Protein AF-U6MUD4-F1 (afdb_monomer)

Radius of gyration: 38.87 Å; Cα contacts (8 Å, |Δi|>4): 516; chains: 1; bounding box: 61×77×152 Å

Nearest PDB structures (foldseek):
  1cyn-assembly1_A  TM=9.294E-01  e=6.695E-20  Homo sapiens
  8r7t-assembly2_A  TM=9.373E-01  e=4.826E-19  Toxoplasma gondii
  4frv-assembly1_A  TM=8.490E-01  e=1.591E-20  Equus caballus
  4dgc-assembly3_C  TM=9.243E-01  e=9.324E-19  Macaca mulatta
  1w74-assembly2_B  TM=8.462E-01  e=1.228E-15  Mycobacterium tuberculosis H37Rv

pLDDT: mean 83.15, std 16.26, range [32.97, 98.56]

InterPro domains:
  IPR002130 Cyclophilin-type peptidyl-prolyl cis-trans isomerase domain [PF00160] (111-263)
  IPR002130 Cyclophilin-type peptidyl-prolyl cis-trans isomerase domain [PR00153] (127-142)
  IPR002130 Cyclophilin-type peptidyl-prolyl cis-trans isomerase domain [PR00153] (162-174)
  IPR002130 Cyclophilin-type peptidyl-prolyl cis-trans isomerase domain [PR00153] (202-217)
  IPR002130 Cyclophilin-type peptidyl-prolyl cis-trans isomerase domain [PR00153] (217-229)
  IPR002130 Cyclophilin-type peptidyl-prolyl cis-trans isomerase domain [PR00153] (230-245)
  IPR002130 Cyclophilin-type peptidyl-prolyl cis-trans isomerase domain [PS50072] (110-262)
  IPR011990 Tetratricopeptide-like helical domain superfamily [G3DSA:1.25.40.10] (1-89)
  IPR011990 Tetratricopeptide-like helical domain superfamily [SSF48452] (1-89)
  IPR019734 Tetratricopeptide repeat [PS50005] (26-59)
  IPR020892 Cyclophilin-type peptidyl-prolyl cis-trans isomerase, conserved site [PS00170] (157-174)
  IPR029000 Cyclophilin-like domain superfamily [G3DSA:2.40.100.10] (97-277)
  IPR029000 Cyclophilin-like domain superfamily [SSF50891] (105-263)

Organism: NCBI:txid51315

Mean predicted aligned error: 18.05 Å

Foldseek 3Di:
DVLVVLVLVVQLVVLVVVCVVPVLPLVSLQSNLSSCVSVVVLVSSLVSLVSSCVSPVPDPVSVVVNVVSVVVVVVVVVCVCVVVVVVVVVVVVVVDDPDDDPLVPFDKFKWFKDFFPDGTDIWIKGWQCVQFVQVRVQQVLQLVQPAAAPVRDGRHLAFWFQFAAAAQFKTKTFCRPVPLAATSVYQFAAQRDLRDAQAFFFWKKFDAPWGGGGGRMIIGTRTRDRVCRPTIHTTIGTPPDSVVVVSVNPFDADPRRGGPGTITIHDDPPVVVVVVVVVVVVVVVVVVVVVVVVVVVVVVVVVVVVVVVVVVVCVVPVVPDDDDDDDDDDDDDD

Secondary structure (DSSP, 8-state):
-HHHHT-HHHHHHHHHHHHHH-TT-HHHHHHHHHHHHHHT-HHHHHHHHHHHHHH-TT-HHHHHHHHHHHHHHHHHHHHHHHHHHHHHHTTTSSS--TT---TTSS-EEEEEEEETTSPPEEEEEEE-TTT-HHHHHHHHHHHHT-EE-TTS-EE--TT-B--EEETTTEEEE--TTSSS--BTTBS-B------S---STTEEEE--SSTT-B-S-EEEESS--GGGTTTS-EEEEEEE-THHHHHHHTS-B-TTS-BSS-EEEE---HHHHHHHHHHHHHHHHHHHHHHHHHHHHHHHHHHHHHHHHHHHHHHHHGGG--PPPPP-------

Structure (mmCIF, N/CA/C/O backbone):
data_AF-U6MUD4-F1
#
_entry.id   AF-U6MUD4-F1
#
loop_
_atom_site.group_PDB
_atom_site.id
_atom_site.type_symbol
_atom_site.label_atom_id
_atom_site.label_alt_id
_atom_site.label_comp_id
_atom_site.label_asym_id
_atom_site.label_entity_id
_atom_site.label_seq_id
_atom_site.pdbx_PDB_ins_code
_atom_site.Cartn_x
_atom_site.Cartn_y
_atom_site.Cartn_z
_atom_site.occupancy
_atom_site.B_iso_or_equiv
_atom_site.auth_seq_id
_atom_site.auth_comp_id
_atom_site.auth_asym_id
_atom_site.auth_atom_id
_atom_site.pdbx_PDB_model_num
ATOM 1 N N . CYS A 1 1 ? 14.320 -16.423 -45.191 1.00 62.38 1 CYS A N 1
ATOM 2 C CA . CYS A 1 1 ? 14.486 -17.105 -43.886 1.00 62.38 1 CYS A CA 1
ATOM 3 C C . CYS A 1 1 ? 14.800 -16.028 -42.861 1.00 62.38 1 CYS A C 1
ATOM 5 O O . CYS A 1 1 ? 15.940 -15.575 -42.832 1.00 62.38 1 CYS A O 1
ATOM 7 N N . TYR A 1 2 ? 13.798 -15.611 -42.084 1.00 79.56 2 TYR A N 1
ATOM 8 C CA . TYR A 1 2 ? 13.870 -14.467 -41.163 1.00 79.56 2 TYR A CA 1
ATOM 9 C C . TYR A 1 2 ? 14.970 -14.576 -40.096 1.00 79.56 2 TYR A C 1
ATOM 11 O O . TYR A 1 2 ? 15.523 -13.577 -39.651 1.00 79.56 2 TYR A O 1
ATOM 19 N N . LEU A 1 3 ? 15.411 -15.800 -39.785 1.00 77.94 3 LEU A N 1
ATOM 20 C CA . LEU A 1 3 ? 16.595 -16.039 -38.953 1.00 77.94 3 LEU A CA 1
ATOM 21 C C . LEU A 1 3 ? 17.878 -15.395 -39.505 1.00 77.94 3 LEU A C 1
ATOM 23 O O . LEU A 1 3 ? 18.732 -14.991 -38.726 1.00 77.94 3 LEU A O 1
ATOM 27 N N . LYS A 1 4 ? 18.035 -15.313 -40.834 1.00 79.06 4 LYS A N 1
ATOM 28 C CA . LYS A 1 4 ? 19.224 -14.722 -41.473 1.00 79.06 4 LYS A CA 1
ATOM 29 C C . LYS A 1 4 ? 19.144 -13.200 -41.582 1.00 79.06 4 LYS A C 1
ATOM 31 O O . LYS A 1 4 ? 20.183 -12.567 -41.714 1.00 79.06 4 LYS A O 1
ATOM 36 N N . THR A 1 5 ? 17.936 -12.637 -41.556 1.00 84.25 5 THR A N 1
ATOM 37 C CA . THR A 1 5 ? 17.709 -11.186 -41.634 1.00 84.25 5 THR A CA 1
ATOM 38 C C . THR A 1 5 ? 17.635 -10.530 -40.255 1.00 84.25 5 THR A C 1
ATOM 40 O O . THR A 1 5 ? 17.620 -9.310 -40.169 1.00 84.25 5 THR A O 1
ATOM 43 N N . GLY A 1 6 ? 17.650 -11.319 -39.172 1.00 78.38 6 GLY A N 1
ATOM 44 C CA . GLY A 1 6 ? 17.584 -10.821 -37.793 1.00 78.38 6 GLY A CA 1
ATOM 45 C C . GLY A 1 6 ? 16.163 -10.521 -37.306 1.00 78.38 6 GLY A C 1
ATOM 46 O O . GLY A 1 6 ? 15.977 -10.043 -36.190 1.00 78.38 6 GLY A O 1
ATOM 47 N N . GLU A 1 7 ? 15.145 -10.837 -38.104 1.00 84.62 7 GLU A N 1
ATOM 48 C CA . GLU A 1 7 ? 13.733 -10.625 -37.776 1.00 84.62 7 GLU A CA 1
ATOM 49 C C . GLU A 1 7 ? 13.199 -11.790 -36.928 1.00 84.62 7 GLU A C 1
ATOM 51 O O . GLU A 1 7 ? 12.403 -12.625 -37.362 1.00 84.62 7 GLU A O 1
ATOM 56 N N . PHE A 1 8 ? 13.691 -11.887 -35.691 1.00 85.44 8 PHE A N 1
ATOM 57 C CA . PHE A 1 8 ? 13.448 -13.050 -34.833 1.00 85.44 8 PHE A CA 1
ATOM 58 C C . PHE A 1 8 ? 11.983 -13.213 -34.413 1.00 85.44 8 PHE A C 1
ATOM 60 O O . PHE A 1 8 ? 11.519 -14.345 -34.320 1.00 85.44 8 PHE A O 1
ATOM 67 N N . ALA A 1 9 ? 11.236 -12.123 -34.215 1.00 80.88 9 ALA A N 1
ATOM 68 C CA . ALA A 1 9 ? 9.812 -12.188 -33.867 1.00 80.88 9 ALA A CA 1
ATOM 69 C C . ALA A 1 9 ? 8.984 -12.852 -34.982 1.00 80.88 9 ALA A C 1
ATOM 71 O O . ALA A 1 9 ? 8.290 -13.837 -34.740 1.00 80.88 9 ALA A O 1
ATOM 72 N N . GLN A 1 10 ? 9.167 -12.410 -36.229 1.00 83.12 10 GLN A N 1
ATOM 73 C CA . GLN A 1 10 ? 8.494 -13.008 -37.385 1.00 83.12 10 GLN A CA 1
ATOM 74 C C . GLN A 1 10 ? 8.928 -14.465 -37.603 1.00 83.12 10 GLN A C 1
ATOM 76 O O . GLN A 1 10 ? 8.103 -15.330 -37.892 1.00 83.12 10 GLN A O 1
ATOM 81 N N . ALA A 1 11 ? 10.210 -14.778 -37.373 1.00 82.94 11 ALA A N 1
ATOM 82 C CA . ALA A 1 11 ? 10.698 -16.156 -37.412 1.00 82.94 11 ALA A CA 1
ATOM 83 C C . ALA A 1 11 ? 10.019 -17.064 -36.364 1.00 82.94 11 ALA A C 1
ATOM 85 O O . ALA A 1 11 ? 9.811 -18.251 -36.628 1.00 82.94 11 ALA A O 1
ATOM 86 N N . ILE A 1 12 ? 9.679 -16.530 -35.183 1.00 87.94 12 ILE A N 1
ATOM 87 C CA . ILE A 1 12 ? 8.959 -17.257 -34.126 1.00 87.94 12 ILE A CA 1
ATOM 88 C C . ILE A 1 12 ? 7.510 -17.512 -34.533 1.00 87.94 12 ILE A C 1
ATOM 90 O O . ILE A 1 12 ? 7.017 -18.626 -34.323 1.00 87.94 12 ILE A O 1
ATOM 94 N N . ASP A 1 13 ? 6.844 -16.519 -35.117 1.00 89.31 13 ASP A N 1
ATOM 95 C CA . ASP A 1 13 ? 5.437 -16.609 -35.509 1.00 89.31 13 ASP A CA 1
ATOM 96 C C . ASP A 1 13 ? 5.233 -17.620 -36.639 1.00 89.31 13 ASP A C 1
ATOM 98 O O . ASP A 1 13 ? 4.414 -18.535 -36.515 1.00 89.31 13 ASP A O 1
ATOM 102 N N . GLU A 1 14 ? 6.052 -17.548 -37.691 1.00 90.25 14 GLU A N 1
ATOM 103 C CA . GLU A 1 14 ? 5.997 -18.505 -38.799 1.00 90.25 14 GLU A CA 1
ATOM 104 C C . GLU A 1 14 ? 6.313 -19.930 -38.350 1.00 90.25 14 GLU A C 1
ATOM 106 O O . GLU A 1 14 ? 5.631 -20.885 -38.729 1.00 90.25 14 GLU A O 1
ATOM 111 N N . ALA A 1 15 ? 7.338 -20.095 -37.510 1.00 88.44 15 ALA A N 1
ATOM 112 C CA . ALA A 1 15 ? 7.688 -21.406 -36.988 1.00 88.44 15 ALA A CA 1
ATOM 113 C C . ALA A 1 15 ? 6.594 -21.951 -36.054 1.00 88.44 15 ALA A C 1
ATOM 115 O O . ALA A 1 15 ? 6.338 -23.153 -36.046 1.00 88.44 15 ALA A O 1
ATOM 116 N N . SER A 1 16 ? 5.900 -21.083 -35.312 1.00 92.12 16 SER A N 1
ATOM 117 C CA . SER A 1 16 ? 4.752 -21.473 -34.488 1.00 92.12 16 SER A CA 1
ATOM 118 C C . SER A 1 16 ? 3.556 -21.897 -35.330 1.00 92.12 16 SER A C 1
ATOM 120 O O . SER A 1 16 ? 2.918 -22.895 -35.001 1.00 92.12 16 SER A O 1
ATOM 122 N N . ALA A 1 17 ? 3.273 -21.192 -36.426 1.00 91.62 17 ALA A N 1
ATOM 123 C CA . ALA A 1 17 ? 2.252 -21.598 -37.386 1.00 91.62 17 ALA A CA 1
ATOM 124 C C . ALA A 1 17 ? 2.598 -22.955 -38.023 1.00 91.62 17 ALA A C 1
ATOM 126 O O . ALA A 1 17 ? 1.752 -23.843 -38.073 1.00 91.62 17 ALA A O 1
ATOM 127 N N . ALA A 1 18 ? 3.858 -23.163 -38.414 1.00 90.31 18 ALA A N 1
ATOM 128 C CA . ALA A 1 18 ? 4.318 -24.430 -38.981 1.00 90.31 18 ALA A CA 1
ATOM 129 C C . ALA A 1 18 ? 4.210 -25.609 -37.994 1.00 90.31 18 ALA A C 1
ATOM 131 O O . ALA A 1 18 ? 3.842 -26.704 -38.405 1.00 90.31 18 ALA A O 1
ATOM 132 N N . ILE A 1 19 ? 4.475 -25.389 -36.701 1.00 92.56 19 ILE A N 1
ATOM 133 C CA . ILE A 1 19 ? 4.304 -26.411 -35.652 1.00 92.56 19 ILE A CA 1
ATOM 134 C C . ILE A 1 19 ? 2.827 -26.746 -35.430 1.00 92.56 19 ILE A C 1
ATOM 136 O O . ILE A 1 19 ? 2.499 -27.908 -35.233 1.00 92.56 19 ILE A O 1
ATOM 140 N N . LYS A 1 20 ? 1.931 -25.750 -35.479 1.00 93.44 20 LYS A N 1
ATOM 141 C CA . LYS A 1 20 ? 0.481 -25.993 -35.374 1.00 93.44 20 LYS A CA 1
ATOM 142 C C . LYS A 1 20 ? -0.047 -26.851 -36.525 1.00 93.44 20 LYS A C 1
ATOM 144 O O . LYS A 1 20 ? -1.012 -27.580 -36.341 1.00 93.44 20 LYS A O 1
ATOM 149 N N . LEU A 1 21 ? 0.563 -26.732 -37.704 1.00 92.25 21 LEU A N 1
ATOM 150 C CA . LEU A 1 21 ? 0.208 -27.526 -38.881 1.00 92.25 21 LEU A CA 1
ATOM 151 C C . LEU A 1 21 ? 0.823 -28.930 -38.841 1.00 92.25 21 LEU A C 1
ATOM 153 O O . LEU A 1 21 ? 0.175 -29.889 -39.248 1.00 92.25 21 LEU A O 1
ATOM 157 N N . ASP A 1 22 ? 2.057 -29.054 -38.351 1.00 91.88 22 ASP A N 1
ATOM 158 C CA . ASP A 1 22 ? 2.738 -30.334 -38.165 1.00 91.88 22 ASP A CA 1
ATOM 159 C C . ASP A 1 22 ? 3.618 -30.311 -36.908 1.00 91.88 22 ASP A C 1
ATOM 161 O O . ASP A 1 22 ? 4.759 -29.835 -36.905 1.00 91.88 22 ASP A O 1
ATOM 165 N N . GLU A 1 23 ? 3.098 -30.896 -35.831 1.00 90.44 23 GLU A N 1
ATOM 166 C CA . GLU A 1 23 ? 3.797 -30.977 -34.549 1.00 90.44 23 GLU A CA 1
ATOM 167 C C . GLU A 1 23 ? 5.044 -31.870 -34.607 1.00 90.44 23 GLU A C 1
ATOM 169 O O . GLU A 1 23 ? 5.928 -31.748 -33.755 1.00 90.44 23 GLU A O 1
ATOM 174 N N . LYS A 1 24 ? 5.158 -32.741 -35.619 1.00 91.44 24 LYS A N 1
ATOM 175 C CA . LYS A 1 24 ? 6.316 -33.619 -35.838 1.00 91.44 24 LYS A CA 1
ATOM 176 C C . LYS A 1 24 ? 7.376 -32.977 -36.738 1.00 91.44 24 LYS A C 1
ATOM 178 O O . LYS A 1 24 ? 8.369 -33.622 -37.071 1.00 91.44 24 LYS A O 1
ATOM 183 N N . ASN A 1 25 ? 7.233 -31.700 -37.091 1.00 92.50 25 ASN A N 1
ATOM 184 C CA . ASN A 1 25 ? 8.213 -30.986 -37.899 1.00 92.50 25 ASN A CA 1
ATOM 185 C C . ASN A 1 25 ? 9.427 -30.532 -37.068 1.00 92.50 25 ASN A C 1
ATOM 187 O O . ASN A 1 25 ? 9.454 -29.426 -36.517 1.00 92.50 25 ASN A O 1
ATOM 191 N N . SER A 1 26 ? 10.482 -31.354 -37.024 1.00 91.62 26 SER A N 1
ATOM 192 C CA . SER A 1 26 ? 11.714 -31.050 -36.272 1.00 91.62 26 SER A CA 1
ATOM 193 C C . SER A 1 26 ? 12.362 -29.716 -36.667 1.00 91.62 26 SER A C 1
ATOM 195 O O . SER A 1 26 ? 12.900 -29.013 -35.809 1.00 91.62 26 SER A O 1
ATOM 197 N N . LYS A 1 27 ? 12.278 -29.319 -37.945 1.00 91.94 27 LYS A N 1
ATOM 198 C CA . LYS A 1 27 ? 12.862 -28.065 -38.449 1.00 91.94 27 LYS A CA 1
ATOM 199 C C . LYS A 1 27 ? 12.112 -26.837 -37.944 1.00 91.94 27 LYS A C 1
ATOM 201 O O . LYS A 1 27 ? 12.749 -25.815 -37.702 1.00 91.94 27 LYS A O 1
ATOM 206 N N . ALA A 1 28 ? 10.792 -26.915 -37.794 1.00 93.31 28 ALA A N 1
ATOM 207 C CA . ALA A 1 28 ? 9.995 -25.806 -37.278 1.00 93.31 28 ALA A CA 1
ATOM 208 C C . ALA A 1 28 ? 10.301 -25.557 -35.792 1.00 93.31 28 ALA A C 1
ATOM 210 O O . ALA A 1 28 ? 10.626 -24.431 -35.416 1.00 93.31 28 ALA A O 1
ATOM 211 N N . TRP A 1 29 ? 10.343 -26.622 -34.983 1.00 94.44 29 TRP A N 1
ATOM 212 C CA . TRP A 1 29 ? 10.790 -26.555 -33.586 1.00 94.44 29 TRP A CA 1
ATOM 213 C C . TRP A 1 29 ? 12.213 -26.004 -33.455 1.00 94.44 29 TRP A C 1
ATOM 215 O O . TRP A 1 29 ? 12.454 -25.099 -32.658 1.00 94.44 29 TRP A O 1
ATOM 225 N N . TYR A 1 30 ? 13.146 -26.482 -34.285 1.00 94.88 30 TYR A N 1
ATOM 226 C CA . TYR A 1 30 ? 14.524 -25.990 -34.293 1.00 94.88 30 TYR A CA 1
ATOM 227 C C . TYR A 1 30 ? 14.606 -24.492 -34.620 1.00 94.88 30 TYR A C 1
ATOM 229 O O . TYR A 1 30 ? 15.219 -23.731 -33.875 1.00 94.88 30 TYR A O 1
ATOM 237 N N . ARG A 1 31 ? 13.946 -24.042 -35.695 1.00 93.69 31 ARG A N 1
ATOM 238 C CA . ARG A 1 31 ? 13.959 -22.630 -36.117 1.00 93.69 31 ARG A CA 1
ATOM 239 C C . ARG A 1 31 ? 13.374 -21.705 -35.055 1.00 93.69 31 ARG A C 1
ATOM 241 O O . ARG A 1 31 ? 13.950 -20.648 -34.804 1.00 93.69 31 ARG A O 1
ATOM 248 N N . ARG A 1 32 ? 12.277 -22.114 -34.408 1.00 94.88 32 ARG A N 1
ATOM 249 C CA . ARG A 1 32 ? 11.676 -21.342 -33.316 1.00 94.88 32 ARG A CA 1
ATOM 250 C C . ARG A 1 32 ? 12.601 -21.262 -32.106 1.00 94.88 32 ARG A C 1
ATOM 252 O O . ARG A 1 32 ? 12.785 -20.179 -31.559 1.00 94.88 32 ARG A O 1
ATOM 259 N N . GLY A 1 33 ? 13.234 -22.378 -31.744 1.00 93.75 33 GLY A N 1
ATOM 260 C CA . GLY A 1 33 ? 14.205 -22.433 -30.656 1.00 93.75 33 GLY A CA 1
ATOM 261 C C . GLY A 1 33 ? 15.406 -21.513 -30.885 1.00 93.75 33 GLY A C 1
ATOM 262 O O . GLY A 1 33 ? 15.775 -20.756 -29.991 1.00 93.75 33 GLY A O 1
ATOM 263 N N . VAL A 1 34 ? 15.966 -21.501 -32.099 1.00 93.38 34 VAL A N 1
ATOM 264 C CA . VAL A 1 34 ? 17.065 -20.591 -32.477 1.00 93.38 34 VAL A CA 1
ATOM 265 C C . VAL A 1 34 ? 16.627 -19.127 -32.415 1.00 93.38 34 VAL A C 1
ATOM 267 O O . VAL A 1 34 ? 17.338 -18.300 -31.846 1.00 93.38 34 VAL A O 1
ATOM 270 N N . ALA A 1 35 ? 15.447 -18.799 -32.952 1.00 90.25 35 ALA A N 1
ATOM 271 C CA . ALA A 1 35 ? 14.922 -17.435 -32.915 1.00 90.25 35 ALA A CA 1
ATOM 272 C C . ALA A 1 35 ? 14.700 -16.947 -31.472 1.00 90.25 35 ALA A C 1
ATOM 274 O O . ALA A 1 35 ? 15.117 -15.847 -31.124 1.00 90.25 35 ALA A O 1
ATOM 275 N N . ARG A 1 36 ? 14.117 -17.788 -30.607 1.00 89.75 36 ARG A N 1
ATOM 276 C CA . ARG A 1 36 ? 13.913 -17.493 -29.177 1.00 89.75 36 ARG A CA 1
ATOM 277 C C . ARG A 1 36 ? 15.232 -17.312 -28.429 1.00 89.75 36 ARG A C 1
ATOM 279 O O . ARG A 1 36 ? 15.349 -16.385 -27.633 1.00 89.75 36 ARG A O 1
ATOM 286 N N . ALA A 1 37 ? 16.245 -18.128 -28.727 1.00 88.00 37 ALA A N 1
ATOM 287 C CA . ALA A 1 37 ? 17.572 -17.993 -28.125 1.00 88.00 37 ALA A CA 1
ATOM 288 C C . ALA A 1 37 ? 18.261 -16.676 -28.518 1.00 88.00 37 ALA A C 1
ATOM 290 O O . ALA A 1 37 ? 18.917 -16.052 -27.680 1.00 88.00 37 ALA A O 1
ATOM 291 N N . ALA A 1 38 ? 18.102 -16.248 -29.775 1.00 86.38 38 ALA A N 1
ATOM 292 C CA . ALA A 1 38 ? 18.598 -14.962 -30.261 1.00 86.38 38 ALA A CA 1
ATOM 293 C C . ALA A 1 38 ? 17.826 -13.776 -29.658 1.00 86.38 38 ALA A C 1
ATOM 295 O O . ALA A 1 38 ? 18.424 -12.744 -29.368 1.00 86.38 38 ALA A O 1
ATOM 296 N N . PHE A 1 39 ? 16.527 -13.952 -29.405 1.00 83.38 39 PHE A N 1
ATOM 297 C CA . PHE A 1 39 ? 15.661 -12.954 -28.773 1.00 83.38 39 PHE A CA 1
ATOM 298 C C . PHE A 1 39 ? 15.838 -12.850 -27.243 1.00 83.38 39 PHE A C 1
ATOM 300 O O . PHE A 1 39 ? 15.376 -11.892 -26.637 1.00 83.38 39 PHE A O 1
ATOM 307 N N . GLY A 1 40 ? 16.520 -13.811 -26.607 1.00 79.50 40 GLY A N 1
ATOM 308 C CA . GLY A 1 40 ? 16.794 -13.819 -25.160 1.00 79.50 40 GLY A CA 1
ATOM 309 C C . GLY A 1 40 ? 15.856 -14.692 -24.316 1.00 79.50 40 GLY A C 1
ATOM 310 O O . GLY A 1 40 ? 16.035 -14.783 -23.106 1.00 79.50 40 GLY A O 1
ATOM 311 N N . LEU A 1 41 ? 14.910 -15.395 -24.940 1.00 82.81 41 LEU A N 1
ATOM 312 C CA . LEU A 1 41 ? 13.958 -16.305 -24.289 1.00 82.81 41 LEU A CA 1
ATOM 313 C C . LEU A 1 41 ? 14.578 -17.704 -24.131 1.00 82.81 41 LEU A C 1
ATOM 315 O O . LEU A 1 41 ? 14.264 -18.639 -24.873 1.00 82.81 41 LEU A O 1
ATOM 319 N N . LEU A 1 42 ? 15.565 -17.821 -23.236 1.00 83.69 42 LEU A N 1
ATOM 320 C CA . LEU A 1 42 ? 16.448 -18.994 -23.150 1.00 83.69 42 LEU A CA 1
ATOM 321 C C . LEU A 1 42 ? 15.746 -20.269 -22.648 1.00 83.69 42 LEU A C 1
ATOM 323 O O . LEU A 1 42 ? 16.102 -21.367 -23.087 1.00 83.69 42 LEU A O 1
ATOM 327 N N . ASP A 1 43 ? 14.753 -20.160 -21.764 1.00 82.88 43 ASP A N 1
ATOM 328 C CA . ASP A 1 43 ? 14.026 -21.323 -21.239 1.00 82.88 43 ASP A CA 1
ATOM 329 C C . ASP A 1 43 ? 13.060 -21.909 -22.284 1.00 82.88 43 ASP A C 1
ATOM 331 O O . ASP A 1 43 ? 13.024 -23.130 -22.495 1.00 82.88 43 ASP A O 1
ATOM 335 N N . GLU A 1 44 ? 12.343 -21.052 -23.013 1.00 87.88 44 GLU A N 1
ATOM 336 C CA . GLU A 1 44 ? 11.471 -21.424 -24.127 1.00 87.88 44 GLU A CA 1
ATOM 337 C C . GLU A 1 44 ? 12.284 -21.966 -25.304 1.00 87.88 44 GLU A C 1
ATOM 339 O O . GLU A 1 44 ? 11.910 -22.977 -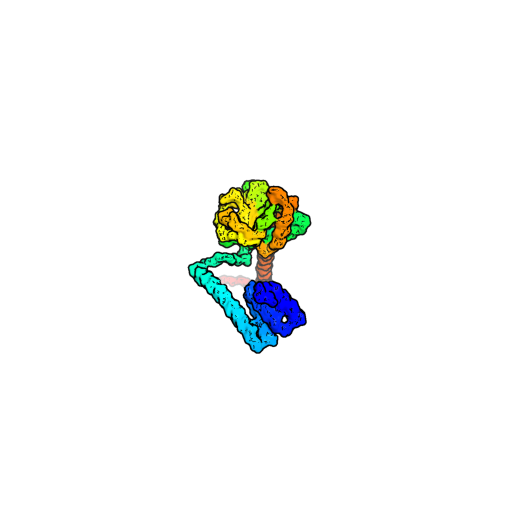25.905 1.00 87.88 44 GLU A O 1
ATOM 344 N N . ALA A 1 45 ? 13.435 -21.351 -25.595 1.00 89.81 45 ALA A N 1
ATOM 345 C CA . ALA A 1 45 ? 14.372 -21.839 -26.600 1.00 89.81 45 ALA A CA 1
ATOM 346 C C . ALA A 1 45 ? 14.879 -23.248 -26.273 1.00 89.81 45 ALA A C 1
ATOM 348 O O . ALA A 1 45 ? 14.871 -24.128 -27.137 1.00 89.81 45 ALA A O 1
ATOM 349 N N . ARG A 1 46 ? 15.265 -23.504 -25.014 1.00 92.69 46 ARG A N 1
ATOM 350 C CA . ARG A 1 46 ? 15.674 -24.841 -24.556 1.00 92.69 46 ARG A CA 1
ATOM 351 C C . ARG A 1 46 ? 14.553 -25.859 -24.750 1.00 92.69 46 ARG A C 1
ATOM 353 O O . ARG A 1 46 ? 14.828 -26.981 -25.177 1.00 92.69 46 ARG A O 1
ATOM 360 N N . SER A 1 47 ? 13.315 -25.490 -24.416 1.00 91.69 47 SER A N 1
ATOM 361 C CA . SER A 1 47 ? 12.146 -26.365 -24.566 1.00 91.69 47 SER A CA 1
ATOM 362 C C . SER A 1 47 ? 11.914 -26.752 -26.030 1.00 91.69 47 SER A C 1
ATOM 364 O O . SER A 1 47 ? 11.800 -27.939 -26.349 1.00 91.69 47 SER A O 1
ATOM 366 N N . ASP A 1 48 ? 11.955 -25.769 -26.931 1.00 91.38 48 ASP A N 1
ATOM 367 C CA . ASP A 1 48 ? 11.784 -25.977 -28.370 1.00 91.38 48 ASP A CA 1
ATOM 368 C C . ASP A 1 48 ? 12.909 -26.817 -28.983 1.00 91.38 48 ASP A C 1
ATOM 370 O O . ASP A 1 48 ? 12.648 -27.760 -29.732 1.00 91.38 48 ASP A O 1
ATOM 374 N N . LEU A 1 49 ? 14.166 -26.540 -28.628 1.00 93.62 49 LEU A N 1
ATOM 375 C CA . LEU A 1 49 ? 15.317 -27.318 -29.093 1.00 93.62 49 LEU A CA 1
ATOM 376 C C . LEU A 1 49 ? 15.291 -28.755 -28.544 1.00 93.62 49 LEU A C 1
ATOM 378 O O . LEU A 1 49 ? 15.696 -29.692 -29.232 1.00 93.62 49 LEU A O 1
ATOM 382 N N . ALA A 1 50 ? 14.770 -28.963 -27.330 1.00 93.19 50 ALA A N 1
ATOM 383 C CA . ALA A 1 50 ? 14.567 -30.295 -26.765 1.00 93.19 50 ALA A CA 1
ATOM 384 C C . ALA A 1 50 ? 13.408 -31.051 -27.435 1.00 93.19 50 ALA A C 1
ATOM 386 O O . ALA A 1 50 ? 13.461 -32.276 -27.537 1.00 93.19 50 ALA A O 1
ATOM 387 N N . ALA A 1 51 ? 12.357 -30.358 -27.880 1.00 92.62 51 ALA A N 1
ATOM 388 C CA . ALA A 1 51 ? 11.308 -30.951 -28.710 1.00 92.62 51 ALA A CA 1
ATOM 389 C C . ALA A 1 51 ? 11.863 -31.354 -30.085 1.00 92.62 51 ALA A C 1
ATOM 391 O O . ALA A 1 51 ? 11.692 -32.498 -30.501 1.00 92.62 51 ALA A O 1
ATOM 392 N N . ALA A 1 52 ? 12.638 -30.475 -30.725 1.00 93.50 52 ALA A N 1
ATOM 393 C CA . ALA A 1 52 ? 13.305 -30.760 -31.992 1.00 93.50 52 ALA A CA 1
ATOM 394 C C . ALA A 1 52 ? 14.247 -31.977 -31.895 1.00 93.50 52 ALA A C 1
ATOM 396 O O . ALA A 1 52 ? 14.217 -32.848 -32.761 1.00 93.50 52 ALA A O 1
ATOM 397 N N . ALA A 1 53 ? 15.025 -32.085 -30.810 1.00 92.75 53 ALA A N 1
ATOM 398 C CA . ALA A 1 53 ? 15.942 -33.204 -30.572 1.00 92.75 53 ALA A CA 1
ATOM 399 C C . ALA A 1 53 ? 15.228 -34.532 -30.264 1.00 92.75 53 ALA A C 1
ATOM 401 O O . ALA A 1 53 ? 15.782 -35.596 -30.520 1.00 92.75 53 ALA A O 1
ATOM 402 N N . ARG A 1 54 ? 14.010 -34.489 -29.705 1.00 93.00 54 ARG A N 1
ATOM 403 C CA . ARG A 1 54 ? 13.177 -35.688 -29.505 1.00 93.00 54 ARG A CA 1
ATOM 404 C C . ARG A 1 54 ? 12.643 -36.227 -30.828 1.00 93.00 54 ARG A C 1
ATOM 406 O O . ARG A 1 54 ? 12.558 -37.438 -30.993 1.00 93.00 54 ARG A O 1
ATOM 413 N N . ILE A 1 55 ? 12.298 -35.329 -31.746 1.00 92.69 55 ILE A N 1
ATOM 414 C CA . ILE A 1 55 ? 11.780 -35.678 -33.071 1.00 92.69 55 ILE A CA 1
ATOM 415 C C . ILE A 1 55 ? 12.915 -36.158 -33.989 1.00 92.69 55 ILE A C 1
ATOM 417 O O . ILE A 1 55 ? 12.761 -37.162 -34.677 1.00 92.69 55 ILE A O 1
ATOM 421 N N . ASP A 1 56 ? 14.061 -35.471 -33.985 1.00 92.06 56 ASP A N 1
ATOM 422 C CA . ASP A 1 56 ? 15.235 -35.824 -34.791 1.00 92.06 56 ASP A CA 1
ATOM 423 C C . ASP A 1 56 ? 16.507 -35.917 -33.920 1.00 92.06 56 ASP A C 1
ATOM 425 O O . ASP A 1 56 ? 17.304 -34.975 -33.843 1.00 92.06 56 ASP A O 1
ATOM 429 N N . PRO A 1 57 ? 16.722 -37.061 -33.243 1.00 89.62 57 PRO A N 1
ATOM 430 C CA . PRO A 1 57 ? 17.828 -37.232 -32.300 1.00 89.62 57 PRO A CA 1
ATOM 431 C C . PRO A 1 57 ? 19.198 -37.373 -32.974 1.00 89.62 57 PRO A C 1
ATOM 433 O O . PRO A 1 57 ? 20.231 -37.187 -32.324 1.00 89.62 57 PRO A O 1
ATOM 436 N N . LYS A 1 58 ? 19.241 -37.717 -34.270 1.00 90.56 58 LYS A N 1
ATOM 437 C CA . LYS A 1 58 ? 20.502 -37.908 -35.006 1.00 90.56 58 LYS A CA 1
ATOM 438 C C . LYS A 1 58 ? 21.088 -36.583 -35.485 1.00 90.56 58 LYS A C 1
ATOM 440 O O . LYS A 1 58 ? 22.307 -36.489 -35.659 1.00 90.56 58 LYS A O 1
ATOM 445 N N . ASN A 1 59 ? 20.257 -35.553 -35.622 1.00 90.81 59 ASN A N 1
ATOM 446 C CA . ASN A 1 59 ? 20.673 -34.239 -36.078 1.00 90.81 59 ASN A CA 1
ATOM 447 C C . ASN A 1 59 ? 21.750 -33.623 -35.172 1.00 90.81 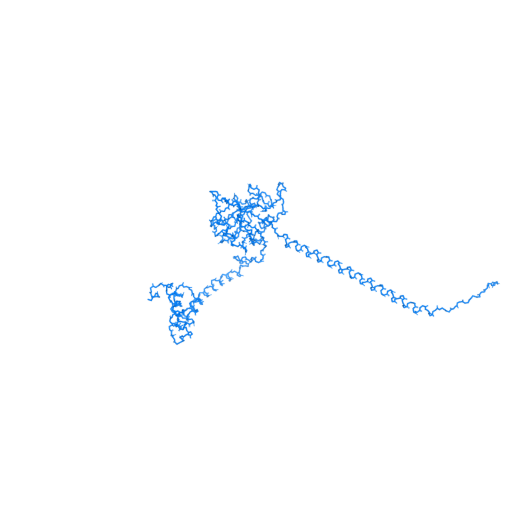59 ASN A C 1
ATOM 449 O O . ASN A 1 59 ? 21.565 -33.413 -33.971 1.00 90.81 59 ASN A O 1
ATOM 453 N N . VAL A 1 60 ? 22.917 -33.364 -35.758 1.00 91.19 60 VAL A N 1
ATOM 454 C CA . VAL A 1 60 ? 24.071 -32.801 -35.047 1.00 91.19 60 VAL A CA 1
ATOM 455 C C . VAL A 1 60 ? 23.851 -31.317 -34.743 1.00 91.19 60 VAL A C 1
ATOM 457 O O . VAL A 1 60 ? 24.236 -30.849 -33.675 1.00 91.19 60 VAL A O 1
ATOM 460 N N . GLU A 1 61 ? 23.184 -30.589 -35.636 1.00 90.06 61 GLU A N 1
ATOM 461 C CA . GLU A 1 61 ? 22.954 -29.149 -35.519 1.00 90.06 61 GLU A CA 1
ATOM 462 C C . GLU A 1 61 ? 22.013 -28.825 -34.350 1.00 90.06 61 GLU A C 1
ATOM 464 O O . GLU A 1 61 ? 22.342 -27.995 -33.503 1.00 90.06 61 GLU A O 1
ATOM 469 N N . ILE A 1 62 ? 20.907 -29.569 -34.223 1.00 90.69 62 ILE A N 1
ATOM 470 C CA . ILE A 1 62 ? 19.960 -29.431 -33.104 1.00 90.69 62 ILE A CA 1
ATOM 471 C C . ILE A 1 62 ? 20.653 -29.725 -31.768 1.00 90.69 62 ILE A C 1
ATOM 473 O O . ILE A 1 62 ? 20.474 -28.993 -30.793 1.00 90.69 62 ILE A O 1
ATOM 477 N N . ARG A 1 63 ? 21.469 -30.785 -31.711 1.00 89.81 63 ARG A N 1
ATOM 478 C CA . ARG A 1 63 ? 22.190 -31.167 -30.488 1.00 89.81 63 ARG A CA 1
ATOM 479 C C . ARG A 1 63 ? 23.226 -30.125 -30.083 1.00 89.81 63 ARG A C 1
ATOM 481 O O . ARG A 1 63 ? 23.304 -29.789 -28.902 1.00 89.81 63 ARG A O 1
ATOM 488 N N . ASN A 1 64 ? 23.986 -29.607 -31.044 1.00 91.94 64 ASN A N 1
ATOM 489 C CA . ASN A 1 64 ? 24.971 -28.559 -30.798 1.00 91.94 64 ASN A CA 1
ATOM 490 C C . ASN A 1 64 ? 24.300 -27.282 -30.287 1.00 91.94 64 ASN A C 1
ATOM 492 O O . ASN A 1 64 ? 24.767 -26.693 -29.316 1.00 91.94 64 ASN A O 1
ATOM 496 N N . GLU A 1 65 ? 23.179 -26.887 -30.884 1.00 90.81 65 GLU A N 1
ATOM 497 C CA . GLU A 1 65 ? 22.481 -25.666 -30.491 1.00 90.81 65 GLU A CA 1
ATOM 498 C C . GLU A 1 65 ? 21.765 -25.809 -29.143 1.00 90.81 65 GLU A C 1
ATOM 500 O O . GLU A 1 65 ? 21.827 -24.911 -28.306 1.00 90.81 65 GLU A O 1
ATOM 505 N N . LEU A 1 66 ? 21.183 -26.980 -28.853 1.00 90.19 66 LEU A N 1
ATOM 506 C CA . LEU A 1 66 ? 20.651 -27.291 -27.525 1.00 90.19 66 LEU A CA 1
ATOM 507 C C . LEU A 1 66 ? 21.754 -27.267 -26.459 1.00 90.19 66 LEU A C 1
ATOM 509 O O . LEU A 1 66 ? 21.521 -26.782 -25.351 1.00 90.19 66 LEU A O 1
ATOM 513 N N . LYS A 1 67 ? 22.948 -27.787 -26.775 1.00 92.94 67 LYS A N 1
ATOM 514 C CA . LYS A 1 67 ? 24.106 -27.749 -25.873 1.00 92.94 67 LYS A CA 1
ATOM 515 C C . LYS A 1 67 ? 24.521 -26.305 -25.586 1.00 92.94 67 LYS A C 1
ATOM 517 O O . LYS A 1 67 ? 24.576 -25.939 -24.416 1.00 92.94 67 LYS A O 1
ATOM 522 N N . LYS A 1 68 ? 24.698 -25.476 -26.619 1.00 92.06 68 LYS A N 1
ATOM 523 C CA . LYS A 1 68 ? 25.005 -24.044 -26.461 1.00 92.06 68 LYS A CA 1
ATOM 524 C C . LYS A 1 68 ? 23.936 -23.309 -25.655 1.00 92.06 68 LYS A C 1
ATOM 526 O O . LYS A 1 68 ? 24.265 -22.527 -24.773 1.00 92.06 68 LYS A O 1
ATOM 531 N N . CYS A 1 69 ? 22.656 -23.576 -25.919 1.00 87.31 69 CYS A N 1
ATOM 532 C CA . CYS A 1 69 ? 21.552 -22.958 -25.186 1.00 87.31 69 CYS A CA 1
ATOM 533 C C . CYS A 1 69 ? 21.576 -23.343 -23.699 1.00 87.31 69 CYS A C 1
ATOM 535 O O . CYS A 1 69 ? 21.363 -22.488 -22.844 1.00 87.31 69 CYS A O 1
ATOM 537 N N . LYS A 1 70 ? 21.875 -24.609 -23.374 1.00 88.25 70 LYS A N 1
ATOM 538 C CA . LYS A 1 70 ? 22.048 -25.068 -21.986 1.00 88.25 70 LYS A CA 1
ATOM 539 C C . LYS A 1 70 ? 23.266 -24.437 -21.321 1.00 88.25 70 LYS A C 1
ATOM 541 O O . LYS A 1 70 ? 23.160 -24.019 -20.179 1.00 88.25 70 LYS A O 1
ATOM 546 N N . GLU A 1 71 ? 24.395 -24.351 -22.018 1.00 91.56 71 GLU A N 1
ATOM 547 C CA . GLU A 1 71 ? 25.609 -23.706 -21.505 1.00 91.56 71 GLU A CA 1
ATOM 548 C C . GLU A 1 71 ? 25.376 -22.219 -21.240 1.00 91.56 71 GLU A C 1
ATOM 550 O O . GLU A 1 71 ? 25.714 -21.749 -20.162 1.00 91.56 71 GLU A O 1
ATOM 555 N N . LYS A 1 72 ? 24.714 -21.507 -22.158 1.00 85.81 72 LYS A N 1
ATOM 556 C CA . LYS A 1 72 ? 24.340 -20.097 -21.989 1.00 85.81 72 LYS A CA 1
ATOM 557 C C . LYS A 1 72 ? 23.342 -19.906 -20.848 1.00 85.81 72 LYS A C 1
ATOM 559 O O . LYS A 1 72 ? 23.479 -18.963 -20.082 1.00 85.81 72 LYS A O 1
ATOM 564 N N . LEU A 1 73 ? 22.376 -20.813 -20.691 1.00 80.19 73 LEU A N 1
ATOM 565 C CA . LEU A 1 73 ? 21.442 -20.806 -19.563 1.00 80.19 73 LEU A CA 1
ATOM 566 C C . LEU A 1 73 ? 22.161 -21.069 -18.234 1.00 80.19 73 LEU A C 1
ATOM 568 O O . LEU A 1 73 ? 21.889 -20.391 -17.255 1.00 80.19 73 LEU A O 1
ATOM 572 N N . GLU A 1 74 ? 23.101 -22.013 -18.188 1.00 82.88 74 GLU A N 1
ATOM 573 C CA . GLU A 1 74 ? 23.920 -22.277 -17.002 1.00 82.88 74 GLU A CA 1
ATOM 574 C C . GLU A 1 74 ? 24.921 -21.153 -16.727 1.00 82.88 74 GLU A C 1
ATOM 576 O O . GLU A 1 74 ? 25.205 -20.875 -15.572 1.00 82.88 74 GLU A O 1
ATOM 581 N N . GLU A 1 75 ? 25.444 -20.476 -17.746 1.00 85.31 75 GLU A N 1
ATOM 582 C CA . GLU A 1 75 ? 26.288 -19.292 -17.593 1.00 85.31 75 GLU A CA 1
ATOM 583 C C . GLU A 1 75 ? 25.476 -18.116 -17.054 1.00 85.31 75 GLU A C 1
ATOM 585 O O . GLU A 1 75 ? 25.919 -17.475 -16.108 1.00 85.31 75 GLU A O 1
ATOM 590 N N . VAL A 1 76 ? 24.276 -17.870 -17.589 1.00 72.00 76 VAL A N 1
ATOM 591 C CA . VAL A 1 76 ? 23.337 -16.877 -17.052 1.00 72.00 76 VAL A CA 1
ATOM 592 C C . VAL A 1 76 ? 22.968 -17.244 -15.621 1.00 72.00 76 VAL A C 1
ATOM 594 O O . VAL A 1 76 ? 23.130 -16.407 -14.751 1.00 72.00 76 VAL A O 1
ATOM 597 N N . ARG A 1 77 ? 22.642 -18.506 -15.322 1.00 74.31 77 ARG A N 1
ATOM 598 C CA . ARG A 1 77 ? 22.346 -18.973 -13.957 1.00 74.31 77 ARG A CA 1
ATOM 599 C C . ARG A 1 77 ? 23.545 -18.959 -13.024 1.00 74.31 77 ARG A C 1
ATOM 601 O O . ARG A 1 77 ? 23.362 -18.812 -11.825 1.00 74.31 77 ARG A O 1
ATOM 608 N N . LYS A 1 78 ? 24.771 -19.154 -13.512 1.00 75.69 78 LYS A N 1
ATOM 609 C CA . LYS A 1 78 ? 26.008 -19.045 -12.720 1.00 75.69 78 LYS A CA 1
ATOM 610 C C . LYS A 1 78 ? 26.384 -17.594 -12.501 1.00 75.69 78 LYS A C 1
ATOM 612 O O . LYS A 1 78 ? 26.842 -17.280 -11.416 1.00 75.69 78 LYS A O 1
ATOM 617 N N . LYS A 1 79 ? 26.177 -16.715 -13.481 1.00 68.56 79 LYS A N 1
ATOM 618 C CA . LYS A 1 79 ? 26.312 -15.265 -13.322 1.00 68.56 79 LYS A CA 1
ATOM 619 C C . LYS A 1 79 ? 25.240 -14.747 -12.382 1.00 68.56 79 LYS A C 1
ATOM 621 O O . LYS A 1 79 ? 25.588 -14.044 -11.460 1.00 68.56 79 LYS A O 1
ATOM 626 N N . GLU A 1 80 ? 23.996 -15.192 -12.495 1.00 59.00 80 GLU A N 1
ATOM 627 C CA . GLU A 1 80 ? 22.954 -14.967 -11.498 1.00 59.00 80 GLU A CA 1
ATOM 628 C C . GLU A 1 80 ? 23.414 -15.524 -10.151 1.00 59.00 80 GLU A C 1
ATOM 630 O O . GLU A 1 80 ? 23.612 -14.752 -9.238 1.00 59.00 80 GLU A O 1
ATOM 635 N N . LYS A 1 81 ? 23.734 -16.808 -9.995 1.00 61.53 81 LYS A N 1
ATOM 636 C CA . LYS A 1 81 ? 24.198 -17.371 -8.711 1.00 61.53 81 LYS A CA 1
ATOM 637 C C . LYS A 1 81 ? 25.496 -16.772 -8.177 1.00 61.53 81 LYS A C 1
ATOM 639 O O . LYS A 1 81 ? 25.694 -16.840 -6.978 1.00 61.53 81 LYS A O 1
ATOM 644 N N . SER A 1 82 ? 26.380 -16.217 -8.997 1.00 59.25 82 SER A N 1
ATOM 645 C CA . SER A 1 82 ? 27.629 -15.572 -8.570 1.00 59.25 82 SER A CA 1
ATOM 646 C C . SER A 1 82 ? 27.410 -14.098 -8.264 1.00 59.25 82 SER A C 1
ATOM 648 O O . SER A 1 82 ? 28.003 -13.593 -7.324 1.00 59.25 82 SER A O 1
ATOM 650 N N . THR A 1 83 ? 26.553 -13.408 -9.010 1.00 50.78 83 THR A N 1
ATOM 651 C CA . THR A 1 83 ? 26.129 -12.033 -8.742 1.00 50.78 83 THR A CA 1
ATOM 652 C C . THR A 1 83 ? 25.210 -12.029 -7.525 1.00 50.78 83 THR A C 1
ATOM 654 O O . THR A 1 83 ? 25.547 -11.406 -6.530 1.00 50.78 83 THR A O 1
ATOM 657 N N . PHE A 1 84 ? 24.142 -12.828 -7.507 1.00 48.66 84 PHE A N 1
ATOM 658 C CA . PHE A 1 84 ? 23.326 -13.116 -6.326 1.00 48.66 84 PHE A CA 1
ATOM 659 C C . PHE A 1 84 ? 24.158 -13.736 -5.199 1.00 48.66 84 PHE A C 1
ATOM 661 O O . PHE A 1 84 ? 24.010 -13.312 -4.068 1.00 48.66 84 PHE A O 1
ATOM 668 N N . GLY A 1 85 ? 25.057 -14.685 -5.456 1.00 46.19 85 GLY A N 1
ATOM 669 C CA . GLY A 1 85 ? 25.888 -15.338 -4.431 1.00 46.19 85 GLY A CA 1
ATOM 670 C C . GLY A 1 85 ? 26.926 -14.417 -3.803 1.00 46.19 85 GLY A C 1
ATOM 671 O O . GLY A 1 85 ? 27.104 -14.462 -2.593 1.00 46.19 85 GLY A O 1
ATOM 672 N N . ALA A 1 86 ? 27.548 -13.522 -4.571 1.00 47.34 86 ALA A N 1
ATOM 673 C CA . ALA A 1 86 ? 28.366 -12.439 -4.032 1.00 47.34 86 ALA A CA 1
ATOM 674 C C . ALA A 1 86 ? 27.499 -11.419 -3.280 1.00 47.34 86 ALA A C 1
ATOM 676 O O . ALA A 1 86 ? 27.910 -10.935 -2.231 1.00 47.34 86 ALA A O 1
ATOM 677 N N . ILE A 1 87 ? 26.269 -11.164 -3.738 1.00 44.34 87 ILE A N 1
ATOM 678 C CA . ILE A 1 87 ? 25.257 -10.398 -2.994 1.00 44.34 87 ILE A CA 1
ATOM 679 C C . ILE A 1 87 ? 24.819 -11.136 -1.704 1.00 44.34 87 ILE A C 1
ATOM 681 O O . ILE A 1 87 ? 24.506 -10.486 -0.716 1.00 44.34 87 ILE A O 1
ATOM 685 N N . PHE A 1 88 ? 24.809 -12.474 -1.652 1.00 40.88 88 PHE A N 1
ATOM 686 C CA . PHE A 1 88 ? 24.480 -13.285 -0.467 1.00 40.88 88 PHE A CA 1
ATOM 687 C C . PHE A 1 88 ? 25.660 -13.401 0.507 1.00 40.88 88 PHE A C 1
ATOM 689 O O . PHE A 1 88 ? 25.450 -13.262 1.703 1.00 40.88 88 PHE A O 1
ATOM 696 N N . ALA A 1 89 ? 26.889 -13.585 0.022 1.00 40.03 89 ALA A N 1
ATOM 697 C CA . ALA A 1 89 ? 28.095 -13.666 0.847 1.00 40.03 89 ALA A CA 1
ATOM 698 C C . ALA A 1 89 ? 28.464 -12.305 1.449 1.00 40.03 89 ALA A C 1
ATOM 700 O O . ALA A 1 89 ? 28.785 -12.216 2.632 1.00 40.03 89 ALA A O 1
ATOM 701 N N . LYS A 1 90 ? 28.327 -11.219 0.675 1.00 40.03 90 LYS A N 1
ATOM 702 C CA . LYS A 1 90 ? 28.476 -9.859 1.205 1.00 40.03 90 LYS A CA 1
ATOM 703 C C . LYS A 1 90 ? 27.367 -9.510 2.199 1.00 40.03 90 LYS A C 1
ATOM 705 O O . LYS A 1 90 ? 27.579 -8.660 3.039 1.00 40.03 90 LYS A O 1
ATOM 710 N N . ALA A 1 91 ? 26.235 -10.206 2.162 1.00 35.19 91 ALA A N 1
ATOM 711 C CA . ALA A 1 91 ? 25.133 -10.045 3.102 1.00 35.19 91 ALA A CA 1
ATOM 712 C C . ALA A 1 91 ? 25.086 -11.078 4.243 1.00 35.19 91 ALA A C 1
ATOM 714 O O . ALA A 1 91 ? 24.133 -11.083 5.005 1.00 35.19 91 ALA A O 1
ATOM 715 N N . ALA A 1 92 ? 26.075 -11.966 4.354 1.00 34.78 92 ALA A N 1
ATOM 716 C CA . ALA A 1 92 ? 26.262 -12.808 5.539 1.00 34.78 92 ALA A CA 1
ATOM 717 C C . ALA A 1 92 ? 27.244 -12.166 6.539 1.00 34.78 92 ALA A C 1
ATOM 719 O O . ALA A 1 92 ? 27.311 -12.573 7.692 1.00 34.78 92 ALA A O 1
ATOM 720 N N . LEU A 1 93 ? 28.002 -11.155 6.091 1.00 36.12 93 LEU A N 1
ATOM 721 C CA . LEU A 1 93 ? 28.864 -10.305 6.922 1.00 36.12 93 LEU A CA 1
ATOM 722 C C . LEU A 1 93 ? 28.185 -8.987 7.351 1.00 36.12 93 LEU A C 1
ATOM 724 O O . LEU A 1 93 ? 28.710 -8.302 8.222 1.00 36.12 93 LEU A O 1
ATOM 728 N N . TYR A 1 94 ? 27.024 -8.665 6.768 1.00 35.47 94 TYR A N 1
ATOM 729 C CA . TYR A 1 94 ? 26.057 -7.677 7.258 1.00 35.47 94 TYR A CA 1
ATOM 730 C C . TYR A 1 94 ? 24.831 -8.464 7.733 1.00 35.47 94 TYR A C 1
ATOM 732 O O . TYR A 1 94 ? 24.066 -8.942 6.900 1.00 35.47 94 TYR A O 1
ATOM 740 N N . ASP A 1 95 ? 24.663 -8.664 9.037 1.00 45.66 95 ASP A N 1
ATOM 741 C CA . ASP A 1 95 ? 23.476 -9.310 9.613 1.00 45.66 95 ASP A CA 1
ATOM 742 C C . ASP A 1 95 ? 22.265 -8.354 9.515 1.00 45.66 95 ASP A C 1
ATOM 744 O O . ASP A 1 95 ? 21.897 -7.730 10.495 1.00 45.66 95 ASP A O 1
ATOM 748 N N . GLU A 1 96 ? 21.763 -8.115 8.291 1.00 42.50 96 GLU A N 1
ATOM 749 C CA . GLU A 1 96 ? 20.626 -7.248 7.911 1.00 42.50 96 GLU A CA 1
ATOM 750 C C . GLU A 1 96 ? 20.554 -7.176 6.361 1.00 42.50 96 GLU A C 1
ATOM 752 O O . GLU A 1 96 ? 21.314 -6.448 5.718 1.00 42.50 96 GLU A O 1
ATOM 757 N N . LYS A 1 97 ? 19.652 -7.924 5.700 1.00 33.31 97 LYS A N 1
ATOM 758 C CA . LYS A 1 97 ? 19.356 -7.720 4.262 1.00 33.31 97 LYS A CA 1
ATOM 759 C C . LYS A 1 97 ? 18.174 -6.769 4.094 1.00 33.31 97 LYS A C 1
ATOM 761 O O . LYS A 1 97 ? 17.024 -7.201 4.063 1.00 33.31 97 LYS A O 1
ATOM 766 N N . ALA A 1 98 ? 18.474 -5.490 3.899 1.00 32.97 98 ALA A N 1
ATOM 767 C CA . ALA A 1 98 ? 17.537 -4.533 3.326 1.00 32.97 98 ALA A CA 1
ATOM 768 C C . ALA A 1 98 ? 17.051 -5.017 1.945 1.00 32.97 98 ALA A C 1
ATOM 770 O O . ALA A 1 98 ? 17.863 -5.301 1.059 1.00 32.97 98 ALA A O 1
ATOM 771 N N . GLY A 1 99 ? 15.729 -5.080 1.753 1.00 43.66 99 GLY A N 1
ATOM 772 C CA . GLY A 1 99 ? 15.146 -4.890 0.422 1.00 43.66 99 GLY A CA 1
ATOM 773 C C . GLY A 1 99 ? 13.934 -5.730 0.023 1.00 43.66 99 GLY A C 1
ATOM 774 O O . GLY A 1 99 ? 13.302 -5.374 -0.963 1.00 43.66 99 GLY A O 1
ATOM 775 N N . VAL A 1 100 ? 13.567 -6.798 0.739 1.00 48.53 100 VAL A N 1
ATOM 776 C CA . VAL A 1 100 ? 12.249 -7.437 0.548 1.00 48.53 100 VAL A CA 1
ATOM 777 C C . VAL A 1 100 ? 11.628 -7.662 1.915 1.00 48.53 100 VAL A C 1
ATOM 779 O O . VAL A 1 100 ? 11.954 -8.620 2.618 1.00 48.53 100 VAL A O 1
ATOM 782 N N . ARG A 1 101 ? 10.760 -6.727 2.306 1.00 69.56 101 ARG A N 1
ATOM 783 C CA . ARG A 1 101 ? 9.979 -6.817 3.536 1.00 69.56 101 ARG A CA 1
ATOM 784 C C . ARG A 1 101 ? 9.075 -8.043 3.458 1.00 69.56 101 ARG A C 1
ATOM 786 O O . ARG A 1 101 ? 8.414 -8.275 2.449 1.00 69.56 101 ARG A O 1
ATOM 793 N N . ASN A 1 102 ? 9.034 -8.840 4.522 1.00 74.25 102 ASN A N 1
ATOM 794 C CA . ASN A 1 102 ? 8.071 -9.932 4.605 1.00 74.25 102 ASN A CA 1
ATOM 795 C C . ASN A 1 102 ? 6.692 -9.370 4.992 1.00 74.25 102 ASN A C 1
ATOM 797 O O . ASN A 1 102 ? 6.397 -9.201 6.177 1.00 74.25 102 ASN A O 1
ATOM 801 N N . LEU A 1 1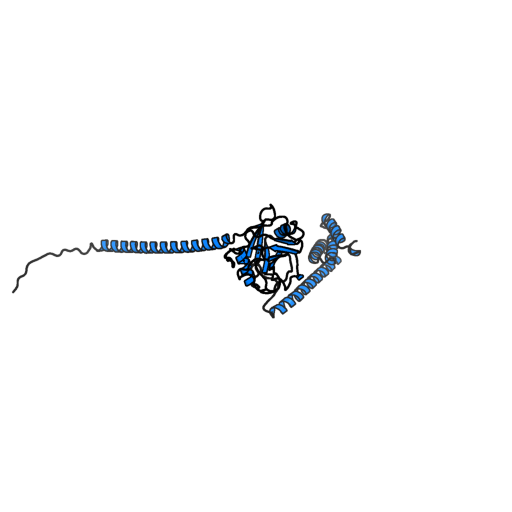03 ? 5.851 -9.113 3.987 1.00 76.62 103 LEU A N 1
ATOM 802 C CA . LEU A 1 103 ? 4.513 -8.529 4.150 1.00 76.62 103 LEU A CA 1
ATOM 803 C C . LEU A 1 103 ? 3.529 -9.405 4.935 1.00 76.62 103 LEU A C 1
ATOM 805 O O . LEU A 1 103 ? 2.494 -8.911 5.387 1.00 76.62 103 LEU A O 1
ATOM 809 N N . ASP A 1 104 ? 3.837 -10.685 5.153 1.00 73.62 104 ASP A N 1
ATOM 810 C CA . ASP A 1 104 ? 3.024 -11.555 6.008 1.00 73.62 104 ASP A CA 1
ATOM 811 C C . ASP A 1 104 ? 3.168 -11.232 7.493 1.00 73.62 104 ASP A C 1
ATOM 813 O O . ASP A 1 104 ? 2.302 -11.586 8.291 1.00 73.62 104 ASP A O 1
ATOM 817 N N . ARG A 1 105 ? 4.243 -10.535 7.875 1.00 79.19 105 ARG A N 1
ATOM 818 C CA . ARG A 1 105 ? 4.478 -10.099 9.258 1.00 79.19 105 ARG A CA 1
ATOM 819 C C . ARG A 1 105 ? 3.988 -8.678 9.530 1.00 79.19 105 ARG A C 1
ATOM 821 O O . ARG A 1 105 ? 3.938 -8.270 10.687 1.00 79.19 105 ARG A O 1
ATOM 828 N N . CYS A 1 106 ? 3.633 -7.931 8.489 1.00 82.94 106 CYS A N 1
ATOM 829 C CA . CYS A 1 106 ? 3.174 -6.555 8.607 1.00 82.94 106 CYS A CA 1
ATOM 830 C C . CYS A 1 106 ? 1.730 -6.493 9.133 1.00 82.94 106 CYS A C 1
ATOM 832 O O . CYS A 1 106 ? 0.869 -7.234 8.644 1.00 82.94 106 CYS A O 1
ATOM 834 N N . PRO A 1 107 ? 1.415 -5.589 10.082 1.00 88.94 107 PRO A N 1
ATOM 835 C CA . PRO A 1 107 ? 0.035 -5.287 10.440 1.00 88.94 107 PRO A CA 1
ATOM 836 C C . PRO A 1 107 ? -0.771 -4.871 9.211 1.00 88.94 107 PRO A C 1
ATOM 838 O O . PRO A 1 107 ? -0.259 -4.178 8.333 1.00 88.94 107 PRO A O 1
ATOM 841 N N . ARG A 1 108 ? -2.043 -5.272 9.160 1.00 91.12 108 ARG A N 1
ATOM 842 C CA . ARG A 1 108 ? -2.929 -4.966 8.034 1.00 91.12 108 ARG A CA 1
ATOM 843 C C . ARG A 1 108 ? -4.085 -4.079 8.461 1.00 91.12 108 ARG A C 1
ATOM 845 O O . ARG A 1 108 ? -4.716 -4.301 9.498 1.00 91.12 108 ARG A O 1
ATOM 852 N N . VAL A 1 109 ? -4.386 -3.102 7.619 1.00 92.06 109 VAL A N 1
ATOM 853 C CA . VAL A 1 109 ? -5.622 -2.318 7.669 1.00 92.06 109 VAL A CA 1
ATOM 854 C C . VAL A 1 109 ? -6.357 -2.484 6.351 1.00 92.06 109 VAL A C 1
ATOM 856 O O . VAL A 1 109 ? -5.772 -2.887 5.347 1.00 92.06 109 VAL A O 1
ATOM 859 N N . PHE A 1 110 ? -7.649 -2.187 6.343 1.00 90.44 110 PHE A N 1
ATOM 860 C CA . PHE A 1 110 ? -8.403 -2.125 5.104 1.00 90.44 110 PHE A CA 1
ATOM 861 C C . PHE A 1 110 ? -9.269 -0.875 5.063 1.00 90.44 110 PHE A C 1
ATOM 863 O O . PHE A 1 110 ? -9.587 -0.278 6.092 1.00 90.44 110 PHE A O 1
ATOM 870 N N . MET A 1 111 ? -9.652 -0.491 3.854 1.00 89.69 111 MET A N 1
ATOM 871 C CA . MET A 1 111 ? -10.594 0.586 3.586 1.00 89.69 111 MET A CA 1
ATOM 872 C C . MET A 1 111 ? -11.585 0.108 2.539 1.00 89.69 111 MET A C 1
ATOM 874 O O . MET A 1 111 ? -11.198 -0.550 1.574 1.00 89.69 111 MET A O 1
ATOM 878 N N . ASN A 1 112 ? -12.861 0.437 2.714 1.00 89.56 112 ASN A N 1
ATOM 879 C CA . ASN A 1 112 ? -13.831 0.272 1.644 1.00 89.56 112 ASN A CA 1
ATOM 880 C C . ASN A 1 112 ? -13.962 1.620 0.934 1.00 89.56 112 ASN A C 1
ATOM 882 O O . ASN A 1 112 ? -14.349 2.616 1.546 1.00 89.56 112 ASN A O 1
ATOM 886 N N . ILE A 1 113 ? -13.624 1.661 -0.348 1.00 90.06 113 ILE A N 1
ATOM 887 C CA . ILE A 1 113 ? -13.627 2.888 -1.142 1.00 90.06 113 ILE A CA 1
ATOM 888 C C . ILE A 1 113 ? -14.764 2.789 -2.146 1.00 90.06 113 ILE A C 1
ATOM 890 O O . ILE A 1 113 ? -14.881 1.810 -2.888 1.00 90.06 113 ILE A O 1
ATOM 894 N N . ARG A 1 114 ? -15.626 3.807 -2.148 1.00 89.00 114 ARG A N 1
ATOM 895 C CA . ARG A 1 114 ? -16.698 3.955 -3.127 1.00 89.00 114 ARG A CA 1
ATOM 896 C C . ARG A 1 114 ? -16.289 4.994 -4.162 1.00 89.00 114 ARG A C 1
ATOM 898 O O . ARG A 1 114 ? -16.021 6.134 -3.795 1.00 89.00 114 ARG A O 1
ATOM 905 N N . VAL A 1 115 ? -16.288 4.608 -5.435 1.00 87.88 115 VAL A N 1
ATOM 906 C CA . VAL A 1 115 ? -15.957 5.487 -6.564 1.00 87.88 115 VAL A CA 1
ATOM 907 C C . VAL A 1 115 ? -17.232 5.799 -7.348 1.00 87.88 115 VAL A C 1
ATOM 909 O O . VAL A 1 115 ? -17.807 4.905 -7.974 1.00 87.88 115 VAL A O 1
ATOM 912 N N . GLY A 1 116 ? -17.693 7.052 -7.281 1.00 82.00 116 GLY A N 1
ATOM 913 C CA . GLY A 1 116 ? -18.962 7.471 -7.882 1.00 82.00 116 GLY A CA 1
ATOM 914 C C . GLY A 1 116 ? -20.137 6.622 -7.381 1.00 82.00 116 GLY A C 1
ATOM 915 O O . GLY A 1 116 ? -20.271 6.356 -6.183 1.00 82.00 116 GLY A O 1
ATOM 916 N N . ASP A 1 117 ? -20.963 6.141 -8.310 1.00 81.81 117 ASP A N 1
ATOM 917 C CA . ASP A 1 117 ? -22.123 5.304 -7.985 1.00 81.81 117 ASP A CA 1
ATOM 918 C C . ASP A 1 117 ? -21.808 3.812 -7.832 1.00 81.81 117 ASP A C 1
ATOM 920 O O . ASP A 1 117 ? -22.669 3.055 -7.372 1.00 81.81 117 ASP A O 1
ATOM 924 N N . LYS A 1 118 ? -20.579 3.379 -8.149 1.00 82.69 118 LYS A N 1
ATOM 925 C CA . LYS A 1 118 ? -20.184 1.967 -8.073 1.00 82.69 118 LYS A CA 1
ATOM 926 C C . LYS A 1 118 ? -20.271 1.445 -6.626 1.00 82.69 118 LYS A C 1
ATOM 928 O O . LYS A 1 118 ? -20.127 2.224 -5.677 1.00 82.69 118 LYS A O 1
ATOM 933 N N . PRO A 1 119 ? -20.490 0.131 -6.422 1.00 85.25 119 PRO A N 1
ATOM 934 C CA . PRO A 1 119 ? -20.368 -0.485 -5.104 1.00 85.25 119 PRO A CA 1
ATOM 935 C C . PRO A 1 119 ? -18.979 -0.252 -4.501 1.00 85.25 119 PRO A C 1
ATOM 937 O O . PRO A 1 119 ? -17.985 -0.200 -5.226 1.00 85.25 119 PRO A O 1
ATOM 940 N N . ALA A 1 120 ? -18.906 -0.137 -3.175 1.00 88.00 120 ALA A N 1
ATOM 941 C CA . ALA A 1 120 ? -17.626 0.018 -2.497 1.00 88.00 120 ALA A CA 1
ATOM 942 C C . ALA A 1 120 ? -16.764 -1.243 -2.675 1.00 88.00 120 ALA A C 1
ATOM 944 O O . ALA A 1 120 ? -17.237 -2.358 -2.443 1.00 88.00 120 ALA A O 1
ATOM 945 N N . LYS A 1 121 ? -15.497 -1.061 -3.055 1.00 90.25 121 LYS A N 1
ATOM 946 C CA . LYS A 1 121 ? -14.492 -2.131 -3.134 1.00 90.25 121 LYS A CA 1
ATOM 947 C C . LYS A 1 121 ? -13.531 -2.033 -1.957 1.00 90.25 121 LYS A C 1
ATOM 949 O O . LYS A 1 121 ? -13.327 -0.953 -1.404 1.00 90.25 121 LYS A O 1
ATOM 954 N N . ARG A 1 122 ? -12.953 -3.166 -1.564 1.00 89.19 122 ARG A N 1
ATOM 955 C CA . ARG A 1 122 ? -12.013 -3.239 -0.445 1.00 89.19 122 ARG A CA 1
ATOM 956 C C . ARG A 1 122 ? -10.578 -3.095 -0.936 1.00 89.19 122 ARG A C 1
ATOM 958 O O . ARG A 1 122 ? -10.177 -3.798 -1.853 1.00 89.19 122 ARG A O 1
ATOM 965 N N . LEU A 1 123 ? -9.823 -2.246 -0.252 1.00 92.12 123 LEU A N 1
ATOM 966 C CA . LEU A 1 123 ? -8.379 -2.101 -0.372 1.00 92.12 123 LEU A CA 1
ATOM 967 C C . LEU A 1 123 ? -7.737 -2.587 0.931 1.00 92.12 123 LEU A C 1
ATOM 969 O O . LEU A 1 123 ? -8.088 -2.071 1.995 1.00 92.12 123 LEU A O 1
ATOM 973 N N . VAL A 1 124 ? -6.836 -3.569 0.876 1.00 92.81 124 VAL A N 1
ATOM 974 C CA . VAL A 1 124 ? -6.086 -4.064 2.046 1.00 92.81 124 VAL A CA 1
ATOM 975 C C . VAL A 1 124 ? -4.645 -3.597 1.942 1.00 92.81 124 VAL A C 1
ATOM 977 O O . VAL A 1 124 ? -4.021 -3.733 0.893 1.00 92.81 124 VAL A O 1
ATOM 980 N N . ILE A 1 125 ? -4.116 -3.057 3.036 1.00 95.56 125 ILE A N 1
ATOM 981 C CA . ILE A 1 125 ? -2.801 -2.424 3.091 1.00 95.56 125 ILE A CA 1
ATOM 982 C C . ILE A 1 125 ? -1.976 -3.072 4.200 1.00 95.56 125 ILE A C 1
ATOM 984 O O . ILE A 1 125 ? -2.427 -3.143 5.346 1.00 95.56 125 ILE A O 1
ATOM 988 N N . ALA A 1 126 ? -0.770 -3.520 3.862 1.00 94.69 126 ALA A N 1
ATOM 989 C CA . ALA A 1 126 ? 0.256 -3.922 4.814 1.00 94.69 126 ALA A CA 1
ATOM 990 C C . ALA A 1 126 ? 1.049 -2.692 5.277 1.00 94.69 126 ALA A C 1
ATOM 992 O O . ALA A 1 126 ? 1.472 -1.882 4.457 1.00 94.69 126 ALA A O 1
ATOM 993 N N . LEU A 1 127 ? 1.246 -2.551 6.588 1.00 95.25 127 LEU A N 1
ATOM 994 C CA . LEU A 1 127 ? 1.895 -1.396 7.205 1.00 95.25 127 LEU A CA 1
ATOM 995 C C . LEU A 1 127 ? 3.297 -1.736 7.723 1.00 95.25 127 LEU A C 1
ATOM 997 O O . LEU A 1 127 ? 3.544 -2.797 8.301 1.00 95.25 127 LEU A O 1
ATOM 1001 N N . TYR A 1 128 ? 4.216 -0.799 7.544 1.00 93.94 128 TYR A N 1
ATOM 1002 C CA . TYR A 1 128 ? 5.662 -0.940 7.721 1.00 93.94 128 TYR A CA 1
ATOM 1003 C C . TYR A 1 128 ? 6.119 -0.735 9.173 1.00 93.94 128 TYR A C 1
ATOM 1005 O O . TYR A 1 128 ? 6.998 0.071 9.476 1.00 93.94 128 TYR A O 1
ATOM 1013 N N . GLN A 1 129 ? 5.481 -1.463 10.093 1.00 88.94 129 GLN A N 1
ATOM 1014 C CA . GLN A 1 129 ? 5.610 -1.280 11.546 1.00 88.94 129 GLN A CA 1
ATOM 1015 C C . GLN A 1 129 ? 7.048 -1.426 12.068 1.00 88.94 129 GLN A C 1
ATOM 1017 O O . GLN A 1 129 ? 7.387 -0.829 13.083 1.00 88.94 129 GLN A O 1
ATOM 1022 N N . ASP A 1 130 ? 7.872 -2.233 11.408 1.00 84.00 130 ASP A N 1
ATOM 1023 C CA . ASP A 1 130 ? 9.269 -2.498 11.752 1.00 84.00 130 ASP A CA 1
ATOM 1024 C C . ASP A 1 130 ? 10.212 -1.331 11.430 1.00 84.00 130 ASP A C 1
ATOM 1026 O O . ASP A 1 130 ? 11.227 -1.183 12.103 1.00 84.00 130 ASP A O 1
ATOM 1030 N N . THR A 1 131 ? 9.877 -0.489 10.446 1.00 86.50 131 THR A N 1
ATOM 1031 C CA . THR A 1 131 ? 10.726 0.644 10.036 1.00 86.50 131 THR A CA 1
ATOM 1032 C C . THR A 1 131 ? 10.191 1.989 10.504 1.00 86.50 131 THR A C 1
ATOM 1034 O O . THR A 1 131 ? 10.982 2.869 10.828 1.00 86.50 131 THR A O 1
ATOM 1037 N N . VAL A 1 132 ? 8.866 2.161 10.524 1.00 92.44 132 VAL A N 1
ATOM 1038 C CA . VAL A 1 132 ? 8.209 3.435 10.862 1.00 92.44 132 VAL A CA 1
ATOM 1039 C C . VAL A 1 132 ? 7.023 3.234 11.824 1.00 92.44 132 VAL A C 1
ATOM 1041 O O . VAL A 1 132 ? 5.868 3.522 11.485 1.00 92.44 132 VAL A O 1
ATOM 1044 N N . PRO A 1 133 ? 7.264 2.671 13.027 1.00 94.75 133 PRO A N 1
ATOM 1045 C CA . PRO A 1 133 ? 6.212 2.309 13.973 1.00 94.75 133 PRO A CA 1
ATOM 1046 C C . PRO A 1 133 ? 5.300 3.465 14.398 1.00 94.75 133 PRO A C 1
ATOM 1048 O O . PRO A 1 133 ? 4.105 3.239 14.608 1.00 94.75 133 PRO A O 1
ATOM 1051 N N . ARG A 1 134 ? 5.829 4.685 14.539 1.00 95.94 134 ARG A N 1
ATOM 1052 C CA . ARG A 1 134 ? 5.052 5.862 14.960 1.00 95.94 134 ARG A CA 1
ATOM 1053 C C . ARG A 1 134 ? 4.115 6.327 13.846 1.00 95.94 134 ARG A C 1
ATOM 1055 O O . ARG A 1 134 ? 2.948 6.628 14.095 1.00 95.94 134 ARG A O 1
ATOM 1062 N N . THR A 1 135 ? 4.600 6.324 12.610 1.00 97.94 135 THR A N 1
ATOM 1063 C CA . THR A 1 135 ? 3.808 6.646 11.416 1.00 97.94 135 THR A CA 1
ATOM 1064 C C . THR A 1 135 ? 2.679 5.631 11.223 1.00 97.94 135 THR A C 1
ATOM 1066 O O . THR A 1 135 ? 1.527 6.006 10.990 1.00 97.94 135 THR A O 1
ATOM 1069 N N . VAL A 1 136 ? 2.986 4.341 11.399 1.00 97.19 136 VAL A N 1
ATOM 1070 C CA . VAL A 1 136 ? 2.003 3.254 11.306 1.00 97.19 136 VAL A CA 1
ATOM 1071 C C . VAL A 1 136 ? 0.923 3.364 12.377 1.00 97.19 136 VAL A C 1
ATOM 1073 O O . VAL A 1 136 ? -0.258 3.232 12.053 1.00 97.19 136 VAL A O 1
ATOM 1076 N N . GLU A 1 137 ? 1.290 3.630 13.632 1.00 96.75 137 GLU A N 1
ATOM 1077 C CA . GLU A 1 137 ? 0.312 3.763 14.715 1.00 96.75 137 GLU A CA 1
ATOM 1078 C C . GLU A 1 137 ? -0.622 4.960 14.486 1.00 96.75 137 GLU A C 1
ATOM 1080 O O . GLU A 1 137 ? -1.835 4.824 14.651 1.00 96.75 137 GLU A O 1
ATOM 1085 N N . ASN A 1 138 ? -0.100 6.095 14.003 1.00 97.81 138 ASN A N 1
ATOM 1086 C CA . ASN A 1 138 ? -0.927 7.232 13.594 1.00 97.81 138 ASN A CA 1
ATOM 1087 C C . ASN A 1 138 ? -1.973 6.833 12.546 1.00 97.81 138 ASN A C 1
ATOM 1089 O O . ASN A 1 138 ? -3.173 7.026 12.749 1.00 97.81 138 ASN A O 1
ATOM 1093 N N . PHE A 1 139 ? -1.530 6.222 11.446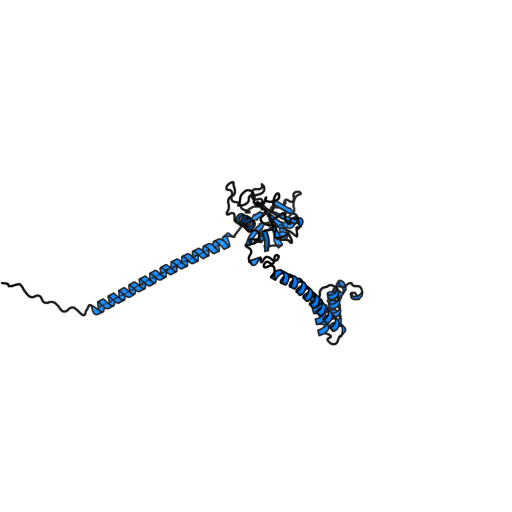 1.00 97.62 139 PHE A N 1
ATOM 1094 C CA . PHE A 1 139 ? -2.425 5.828 10.362 1.00 97.62 139 PHE A CA 1
ATOM 1095 C C . PHE A 1 139 ? -3.462 4.791 10.799 1.00 97.62 139 PHE A C 1
ATOM 1097 O O . PHE A 1 139 ? -4.638 4.874 10.438 1.00 97.62 139 PHE A O 1
ATOM 1104 N N . LYS A 1 140 ? -3.039 3.816 11.604 1.00 95.25 140 LYS A N 1
ATOM 1105 C CA . LYS A 1 140 ? -3.902 2.763 12.134 1.00 95.25 140 LYS A CA 1
ATOM 1106 C C . LYS A 1 140 ? -4.968 3.333 13.069 1.00 95.25 140 LYS A C 1
ATOM 1108 O O . LYS A 1 140 ? -6.138 3.004 12.893 1.00 95.25 140 LYS A O 1
ATOM 1113 N N . SER A 1 141 ? -4.613 4.214 14.003 1.00 94.00 141 SER A N 1
ATOM 1114 C CA . SER A 1 141 ? -5.601 4.868 14.871 1.00 94.00 141 SER A CA 1
ATOM 1115 C C . SER A 1 141 ? -6.584 5.730 14.081 1.00 94.00 141 SER A C 1
ATOM 1117 O O . SER A 1 141 ? -7.783 5.670 14.338 1.00 94.00 141 SER A O 1
ATOM 1119 N N . LEU A 1 142 ? -6.128 6.454 13.054 1.00 94.94 142 LEU A N 1
ATOM 1120 C CA . LEU A 1 142 ? -7.015 7.193 12.145 1.00 94.94 142 LEU A CA 1
ATOM 1121 C C . LEU A 1 142 ? -7.933 6.257 11.338 1.00 94.94 142 LEU A C 1
ATOM 1123 O O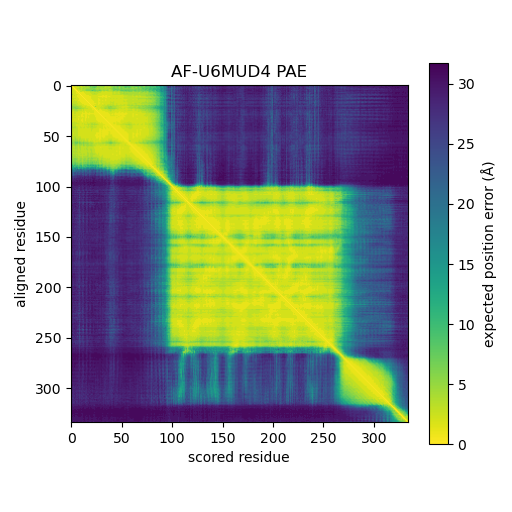 . LEU A 1 142 ? -9.091 6.589 11.072 1.00 94.94 142 LEU A O 1
ATOM 1127 N N . CYS A 1 143 ? -7.465 5.053 10.996 1.00 92.38 143 CYS A N 1
ATOM 1128 C CA . CYS A 1 143 ? -8.289 3.996 10.406 1.00 92.38 143 CYS A CA 1
ATOM 1129 C C . CYS A 1 143 ? -9.349 3.437 11.375 1.00 92.38 143 CYS A C 1
ATOM 1131 O O . CYS A 1 143 ? -10.369 2.926 10.916 1.00 92.38 143 CYS A O 1
ATOM 1133 N N . VAL A 1 144 ? -9.128 3.502 12.689 1.00 88.56 144 VAL A N 1
ATOM 1134 C CA . VAL A 1 144 ? -10.053 2.967 13.705 1.00 88.56 144 VAL A CA 1
ATOM 1135 C C . VAL A 1 144 ? -11.006 4.039 14.240 1.00 88.56 144 VAL A C 1
ATOM 1137 O O . VAL A 1 144 ? -12.176 3.747 14.482 1.00 88.56 144 VAL A O 1
ATOM 1140 N N . GLY A 1 145 ? -10.532 5.271 14.418 1.00 91.19 145 GLY A N 1
ATOM 1141 C CA . GLY A 1 145 ? -11.280 6.329 15.094 1.00 91.19 145 GLY A CA 1
ATOM 1142 C C . GLY A 1 145 ? -11.254 6.231 16.622 1.00 91.19 145 GLY A C 1
ATOM 1143 O O . GLY A 1 145 ? -12.243 6.574 17.263 1.00 91.19 145 GLY A O 1
ATOM 1144 N N . ASP A 1 146 ? -10.169 5.727 17.220 1.00 89.06 146 ASP A N 1
ATOM 1145 C CA . ASP A 1 146 ? -10.056 5.497 18.671 1.00 89.06 146 ASP A CA 1
ATOM 1146 C C . ASP A 1 146 ? -9.384 6.644 19.449 1.00 89.06 146 ASP A C 1
ATOM 1148 O O . ASP A 1 146 ? -9.282 6.591 20.678 1.00 89.06 146 ASP A O 1
ATOM 1152 N N . LYS A 1 147 ? -8.940 7.698 18.755 1.00 92.44 147 LYS A N 1
ATOM 1153 C CA . LYS A 1 147 ? -8.280 8.872 19.344 1.00 92.44 147 LYS A CA 1
ATOM 1154 C C . LYS A 1 147 ? -9.116 10.136 19.172 1.00 92.44 147 LYS A C 1
ATOM 1156 O O . LYS A 1 147 ? -9.952 10.242 18.273 1.00 92.44 147 LYS A O 1
ATOM 1161 N N . LYS A 1 148 ? -8.869 11.107 20.053 1.00 93.00 148 LYS A N 1
ATOM 1162 C CA . LYS A 1 148 ? -9.463 12.444 19.995 1.00 93.00 148 LYS A CA 1
ATOM 1163 C C . LYS A 1 148 ? -8.402 13.480 19.654 1.00 93.00 148 LYS A C 1
ATOM 1165 O O . LYS A 1 148 ? -7.283 13.378 20.151 1.00 93.00 148 LYS A O 1
ATOM 1170 N N . GLY A 1 149 ? -8.785 14.447 18.831 1.00 90.38 149 GLY A N 1
ATOM 1171 C CA . GLY A 1 149 ? -7.968 15.595 18.468 1.00 90.38 149 GLY A CA 1
ATOM 1172 C C . GLY A 1 149 ? -7.996 16.675 19.535 1.00 90.38 149 GLY A C 1
ATOM 1173 O O . GLY A 1 149 ? -8.670 16.552 20.567 1.00 90.38 149 GLY A O 1
ATOM 1174 N N . LYS A 1 150 ? -7.290 17.770 19.264 1.00 85.12 150 LYS A N 1
ATOM 1175 C CA . LYS A 1 150 ? -7.191 18.936 20.147 1.00 85.12 150 LYS A CA 1
ATOM 1176 C C . LYS A 1 150 ? -8.554 19.529 20.512 1.00 85.12 150 LYS A C 1
ATOM 1178 O O . LYS A 1 150 ? -8.741 19.981 21.639 1.00 85.12 150 LYS A O 1
ATOM 1183 N N . GLU A 1 151 ? -9.504 19.512 19.580 1.00 84.56 151 GLU A N 1
ATOM 1184 C CA . GLU A 1 151 ? -10.860 20.043 19.778 1.00 84.56 151 GLU A CA 1
ATOM 1185 C C . GLU A 1 151 ? -11.829 19.000 20.371 1.00 84.56 151 GLU A C 1
ATOM 1187 O O . GLU A 1 151 ? -13.026 19.245 20.506 1.00 84.56 151 GLU A O 1
ATOM 1192 N N . GLY A 1 152 ? -11.328 17.817 20.751 1.00 86.69 152 GLY A N 1
ATOM 1193 C CA . GLY A 1 152 ? -12.128 16.724 21.310 1.00 86.69 152 GLY A CA 1
ATOM 1194 C C . GLY A 1 152 ? -12.933 15.932 20.273 1.00 86.69 152 GLY A C 1
ATOM 1195 O O . GLY A 1 152 ? -13.622 14.974 20.642 1.00 86.69 152 GLY A O 1
ATOM 1196 N N . ASN A 1 153 ? -12.825 16.296 18.994 1.00 87.81 153 ASN A N 1
ATOM 1197 C CA . ASN A 1 153 ? -13.353 15.566 17.847 1.00 87.81 153 ASN A CA 1
ATOM 1198 C C . ASN A 1 153 ? -12.670 14.200 17.699 1.00 87.81 153 ASN A C 1
ATOM 1200 O O . ASN A 1 153 ? -11.496 14.033 18.021 1.00 87.81 153 ASN A O 1
ATOM 1204 N N . VAL A 1 154 ? -13.410 13.211 17.201 1.00 92.38 154 VAL A N 1
ATOM 1205 C CA . VAL A 1 154 ? -12.852 11.887 16.898 1.00 92.38 154 VAL A CA 1
ATOM 1206 C C . VAL A 1 154 ? -11.981 11.990 15.648 1.00 92.38 154 VAL A C 1
ATOM 1208 O O . VAL A 1 154 ? -12.457 12.436 14.605 1.00 92.38 154 VAL A O 1
ATOM 1211 N N . LEU A 1 155 ? -10.725 11.557 15.746 1.00 93.75 155 LEU A N 1
ATOM 1212 C CA . LEU A 1 155 ? -9.792 11.535 14.621 1.00 93.75 155 LEU A CA 1
ATOM 1213 C C . LEU A 1 155 ? -10.019 10.268 13.798 1.00 93.75 155 LEU A C 1
ATOM 1215 O O . LEU A 1 155 ? -9.672 9.176 14.244 1.00 93.75 155 LEU A O 1
ATOM 1219 N N . SER A 1 156 ? -10.624 10.389 12.615 1.00 93.38 156 SER A N 1
ATOM 1220 C CA . SER A 1 156 ? -10.979 9.230 11.791 1.00 93.38 156 SER A CA 1
ATOM 1221 C C . SER A 1 156 ? -11.007 9.551 10.297 1.00 93.38 156 SER A C 1
ATOM 1223 O O . SER A 1 156 ? -11.465 10.616 9.895 1.00 93.38 156 SER A O 1
ATOM 1225 N N . PHE A 1 157 ? -10.608 8.587 9.459 1.00 92.62 157 PHE A N 1
ATOM 1226 C CA . PHE A 1 157 ? -10.821 8.644 8.004 1.00 92.62 157 PHE A CA 1
ATOM 1227 C C . PHE A 1 157 ? -12.258 8.316 7.568 1.00 92.62 157 PHE A C 1
ATOM 1229 O O . PHE A 1 157 ? -12.553 8.291 6.372 1.00 92.62 157 PHE A O 1
ATOM 1236 N N . LYS A 1 158 ? -13.171 8.016 8.498 1.00 84.00 158 LYS A N 1
ATOM 1237 C CA . LYS A 1 158 ? -14.568 7.722 8.169 1.00 84.00 158 LYS A CA 1
ATOM 1238 C C . LYS A 1 158 ? -15.208 8.911 7.449 1.00 84.00 158 LYS A C 1
ATOM 1240 O O . LYS A 1 158 ? -15.157 10.026 7.945 1.00 84.00 158 LYS A O 1
ATOM 1245 N N . GLN A 1 159 ? -15.846 8.644 6.304 1.00 80.50 159 GLN A N 1
ATOM 1246 C CA . GLN A 1 159 ? -16.466 9.654 5.433 1.00 80.50 159 GLN A CA 1
ATOM 1247 C C . GLN A 1 159 ? -15.486 10.679 4.848 1.00 80.50 159 GLN A C 1
ATOM 1249 O O . GLN A 1 159 ? -15.922 11.633 4.205 1.00 80.50 159 GLN A O 1
ATOM 1254 N N . ASN A 1 160 ? -14.177 10.472 5.010 1.00 88.56 160 ASN A N 1
ATOM 1255 C CA . ASN A 1 160 ? -13.193 11.279 4.315 1.00 88.56 160 ASN A CA 1
ATOM 1256 C C . ASN A 1 160 ? -13.225 10.980 2.808 1.00 88.56 160 ASN A C 1
ATOM 1258 O O . ASN A 1 160 ? -13.842 10.008 2.360 1.00 88.56 160 ASN A O 1
ATOM 1262 N N . THR A 1 161 ? -12.575 11.820 2.010 1.00 90.06 161 THR A N 1
ATOM 1263 C CA . THR A 1 161 ? -12.525 11.649 0.556 1.00 90.06 161 THR A CA 1
ATOM 1264 C C . THR A 1 161 ? -11.093 11.743 0.054 1.00 90.06 161 THR A C 1
ATOM 1266 O O . THR A 1 161 ? -10.243 12.385 0.676 1.00 90.06 161 THR A O 1
ATOM 1269 N N . PHE A 1 162 ? -10.826 11.111 -1.087 1.00 93.44 162 PHE A N 1
ATOM 1270 C CA . PHE A 1 162 ? -9.631 11.424 -1.862 1.00 93.44 162 PHE A CA 1
ATOM 1271 C C . PHE A 1 162 ? -9.866 12.774 -2.533 1.00 93.44 162 PHE A C 1
ATOM 1273 O O . PHE A 1 162 ? -10.627 12.877 -3.493 1.00 93.44 162 PHE A O 1
ATOM 1280 N N . HIS A 1 163 ? -9.290 13.826 -1.958 1.00 93.44 163 HIS A N 1
ATOM 1281 C CA . HIS A 1 163 ? -9.539 15.205 -2.373 1.00 93.44 163 HIS A CA 1
ATOM 1282 C C . HIS A 1 163 ? -8.645 15.638 -3.539 1.00 93.44 163 HIS A C 1
ATOM 1284 O O . HIS A 1 163 ? -8.882 16.700 -4.111 1.00 93.44 163 HIS A O 1
ATOM 1290 N N . ARG A 1 164 ? -7.643 14.825 -3.900 1.00 94.88 164 ARG A N 1
ATOM 1291 C CA . ARG A 1 164 ? -6.735 15.091 -5.015 1.00 94.88 164 ARG A CA 1
ATOM 1292 C C . ARG A 1 164 ? -6.309 13.792 -5.698 1.00 94.88 164 ARG A C 1
ATOM 1294 O O . ARG A 1 164 ? -5.806 12.889 -5.034 1.00 94.88 164 ARG A O 1
ATOM 1301 N N . ILE A 1 165 ? -6.494 13.693 -7.012 1.00 95.31 165 ILE A N 1
ATOM 1302 C CA . ILE A 1 165 ? -6.120 12.521 -7.815 1.00 95.31 165 ILE A CA 1
ATOM 1303 C C . ILE A 1 165 ? -5.386 12.997 -9.067 1.00 95.31 165 ILE A C 1
ATOM 1305 O O . ILE A 1 165 ? -5.892 13.827 -9.812 1.00 95.31 165 ILE A O 1
ATOM 1309 N N . ILE A 1 166 ? -4.193 12.457 -9.312 1.00 92.31 166 ILE A N 1
ATOM 1310 C CA . ILE A 1 166 ? -3.401 12.766 -10.506 1.00 92.31 166 ILE A CA 1
ATOM 1311 C C . ILE A 1 166 ? -3.071 11.467 -11.219 1.00 92.31 166 ILE A C 1
ATOM 1313 O O . ILE A 1 166 ? -2.314 10.636 -10.706 1.00 92.31 166 ILE A O 1
ATOM 1317 N N . LYS A 1 167 ? -3.617 11.320 -12.426 1.00 90.94 167 LYS A N 1
ATOM 1318 C CA . LYS A 1 167 ? -3.396 10.157 -13.284 1.00 90.94 167 LYS A CA 1
ATOM 1319 C C . LYS A 1 167 ? -1.905 9.913 -13.528 1.00 90.94 167 LYS A C 1
ATOM 1321 O O . LYS A 1 167 ? -1.150 10.839 -13.817 1.00 90.94 167 LYS A O 1
ATOM 1326 N N . GLY A 1 168 ? -1.475 8.663 -13.388 1.00 84.12 168 GLY A N 1
ATOM 1327 C CA . GLY A 1 168 ? -0.087 8.219 -13.505 1.00 84.12 168 GLY A CA 1
ATOM 1328 C C . GLY A 1 168 ? 0.802 8.567 -12.312 1.00 84.12 168 GLY A C 1
ATOM 1329 O O . GLY A 1 168 ? 1.965 8.165 -12.294 1.00 84.12 168 GLY A O 1
ATOM 1330 N N . PHE A 1 169 ? 0.287 9.298 -11.319 1.00 92.44 169 PHE A N 1
ATOM 1331 C CA . PHE A 1 169 ? 1.071 9.780 -10.189 1.00 92.44 169 PHE A CA 1
ATOM 1332 C C . PHE A 1 169 ? 0.570 9.216 -8.857 1.00 92.44 169 PHE A C 1
ATOM 1334 O O . PHE A 1 169 ? 1.202 8.305 -8.316 1.00 92.44 169 PHE A O 1
ATOM 1341 N N . MET A 1 170 ? -0.542 9.723 -8.319 1.00 96.88 170 MET A N 1
ATOM 1342 C CA . MET A 1 170 ? -1.036 9.324 -6.996 1.00 96.88 170 MET A CA 1
ATOM 1343 C C . MET A 1 170 ? -2.494 9.731 -6.741 1.00 96.88 170 MET A C 1
ATOM 1345 O O . MET A 1 170 ? -3.033 10.623 -7.401 1.00 96.88 170 MET A O 1
ATOM 1349 N N . ALA A 1 171 ? -3.100 9.107 -5.731 1.00 97.06 171 ALA A N 1
ATOM 1350 C CA . ALA A 1 171 ? -4.342 9.545 -5.099 1.00 97.06 171 ALA A CA 1
ATOM 1351 C C . ALA A 1 171 ? -4.082 9.942 -3.642 1.00 97.06 171 ALA A C 1
ATOM 1353 O O . ALA A 1 171 ? -3.611 9.122 -2.853 1.00 97.06 171 ALA A O 1
ATOM 1354 N N . GLN A 1 172 ? -4.424 11.179 -3.281 1.00 97.31 172 GLN A N 1
ATOM 1355 C CA . GLN A 1 172 ? -4.214 11.767 -1.960 1.00 97.31 172 GLN A CA 1
ATOM 1356 C C . GLN A 1 172 ? -5.541 11.950 -1.215 1.00 97.31 172 GLN A C 1
ATOM 1358 O O . GLN A 1 172 ? -6.540 12.427 -1.761 1.00 97.31 172 GLN A O 1
ATOM 1363 N N . GLY A 1 173 ? -5.539 11.553 0.055 1.00 95.62 173 GLY A N 1
ATOM 1364 C CA . GLY A 1 173 ? -6.671 11.628 0.972 1.00 95.62 173 GLY A CA 1
ATOM 1365 C C . GLY A 1 173 ? -6.209 11.926 2.397 1.00 95.62 173 GLY A C 1
ATOM 1366 O O . GLY A 1 173 ? -5.075 12.345 2.623 1.00 95.62 173 GLY A O 1
ATOM 1367 N N . GLY A 1 174 ? -7.094 11.720 3.370 1.00 93.81 174 GLY A N 1
ATOM 1368 C CA . GLY A 1 174 ? -6.758 11.848 4.791 1.00 93.81 174 GLY A CA 1
ATOM 1369 C C . GLY A 1 174 ? -6.822 13.273 5.342 1.00 93.81 174 GLY A C 1
ATOM 1370 O O . GLY A 1 174 ? -6.340 13.516 6.441 1.00 93.81 174 GLY A O 1
ATOM 1371 N N . ASP A 1 175 ? -7.436 14.211 4.618 1.00 93.62 175 ASP A N 1
ATOM 1372 C CA . ASP A 1 175 ? -7.699 15.566 5.122 1.00 93.62 175 ASP A CA 1
ATOM 1373 C C . ASP A 1 175 ? -8.948 15.557 6.013 1.00 93.62 175 ASP A C 1
ATOM 1375 O O . ASP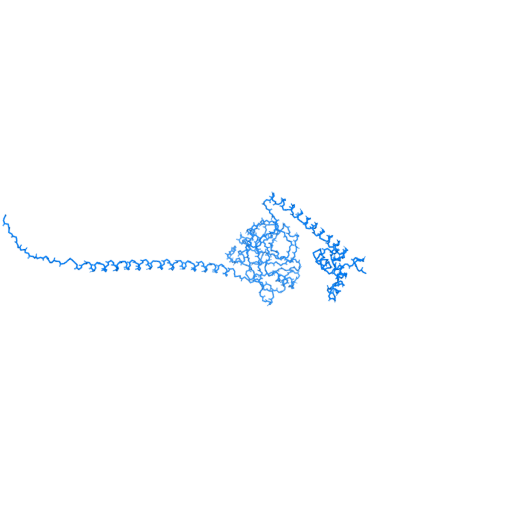 A 1 175 ? -10.051 15.877 5.569 1.00 93.62 175 ASP A O 1
ATOM 1379 N N . ILE A 1 176 ? -8.805 15.035 7.234 1.00 91.50 176 ILE A N 1
ATOM 1380 C CA . ILE A 1 176 ? -9.928 14.671 8.120 1.00 91.50 176 ILE A CA 1
ATOM 1381 C C . ILE A 1 176 ? -10.748 15.862 8.633 1.00 91.50 176 ILE A C 1
ATOM 1383 O O . ILE A 1 176 ? -11.885 15.668 9.056 1.00 91.50 176 ILE A O 1
ATOM 1387 N N . ASP A 1 177 ? -10.197 17.074 8.595 1.00 88.06 177 ASP A N 1
ATOM 1388 C CA . ASP A 1 177 ? -10.832 18.306 9.077 1.00 88.06 177 ASP A CA 1
ATOM 1389 C C . ASP A 1 177 ? -11.022 19.370 7.977 1.00 88.06 177 ASP A C 1
ATOM 1391 O O . ASP A 1 177 ? -11.599 20.429 8.239 1.00 88.06 177 ASP A O 1
ATOM 1395 N N . GLY A 1 178 ? -10.563 19.093 6.749 1.00 85.12 178 GLY A N 1
ATOM 1396 C CA . GLY A 1 178 ? -10.613 20.017 5.613 1.00 85.12 178 GLY A CA 1
ATOM 1397 C C . GLY A 1 178 ? -9.619 21.182 5.696 1.00 85.12 178 GLY A C 1
ATOM 1398 O O . GLY A 1 178 ? -9.763 22.153 4.949 1.00 85.12 178 GLY A O 1
ATOM 1399 N N . LYS A 1 179 ? -8.674 21.150 6.644 1.00 86.75 179 LYS A N 1
ATOM 1400 C CA . LYS A 1 179 ? -7.722 22.235 6.936 1.00 86.75 179 LYS A CA 1
ATOM 1401 C C . LYS A 1 179 ? -6.261 21.776 6.903 1.00 86.75 179 LYS A C 1
ATOM 1403 O O . LYS A 1 179 ? -5.386 22.557 7.273 1.00 86.75 179 LYS A O 1
ATOM 1408 N N . GLY A 1 180 ? -5.981 20.548 6.467 1.00 84.44 180 GLY A N 1
ATOM 1409 C CA . GLY A 1 180 ? -4.641 19.954 6.516 1.00 84.44 180 GLY A CA 1
ATOM 1410 C C . GLY A 1 180 ? -4.552 18.698 7.386 1.00 84.44 180 GLY A C 1
ATOM 1411 O O . GLY A 1 180 ? -3.541 17.993 7.339 1.00 84.44 180 GLY A O 1
ATOM 1412 N N . GLY A 1 181 ? -5.608 18.391 8.140 1.00 91.19 181 GLY A N 1
ATOM 1413 C CA . GLY A 1 181 ? -5.687 17.253 9.039 1.00 91.19 181 GLY A CA 1
ATOM 1414 C C . GLY A 1 181 ? -4.919 17.430 10.352 1.00 91.19 181 GLY A C 1
ATOM 1415 O O . GLY A 1 181 ? -4.110 18.335 10.533 1.00 91.19 181 GLY A O 1
ATOM 1416 N N . GLU A 1 182 ? -5.146 16.494 11.271 1.00 95.06 182 GLU A N 1
ATOM 1417 C CA . GLU A 1 182 ? -4.460 16.395 12.564 1.00 95.06 182 GLU A CA 1
ATOM 1418 C C . GLU A 1 182 ? -3.910 14.970 12.749 1.00 95.06 182 GLU A C 1
ATOM 1420 O O . GLU A 1 182 ? -4.494 14.011 12.236 1.00 95.06 182 GLU A O 1
ATOM 1425 N N . SER A 1 183 ? -2.780 14.814 13.446 1.00 96.75 183 SER A N 1
ATOM 1426 C CA . SER A 1 183 ? -2.248 13.499 13.837 1.00 96.75 183 SER A CA 1
ATOM 1427 C C . SER A 1 183 ? -2.754 13.084 15.219 1.00 96.75 183 SER A C 1
ATOM 1429 O O . SER A 1 183 ? -3.166 13.912 16.030 1.00 96.75 183 SER A O 1
ATOM 1431 N N . ILE A 1 184 ? -2.612 11.808 15.572 1.00 96.69 184 ILE A N 1
ATOM 1432 C CA . ILE A 1 184 ? -2.939 11.348 16.934 1.00 96.69 184 ILE A CA 1
ATOM 1433 C C . ILE A 1 184 ? -1.993 11.896 18.018 1.00 96.69 184 ILE A C 1
ATOM 1435 O O . ILE A 1 184 ? -2.233 11.691 19.208 1.00 96.69 184 ILE A O 1
ATOM 1439 N N . TYR A 1 185 ? -0.907 12.555 17.610 1.00 96.12 185 TYR A N 1
ATOM 1440 C CA . TYR A 1 185 ? 0.111 13.137 18.483 1.00 96.12 185 TYR A CA 1
ATOM 1441 C C . TYR A 1 185 ? -0.021 14.663 18.615 1.00 96.12 185 TYR A C 1
ATOM 1443 O O . TYR A 1 185 ? 0.794 15.283 19.297 1.00 96.12 185 TYR A O 1
ATOM 1451 N N . GLY A 1 186 ? -1.024 15.269 17.970 1.00 94.31 186 GLY A N 1
ATOM 1452 C CA . GLY A 1 186 ? -1.212 16.716 17.874 1.00 94.31 186 GLY A CA 1
ATOM 1453 C C . GLY A 1 186 ? -1.230 17.207 16.420 1.00 94.31 186 GLY A C 1
ATOM 1454 O O . GLY A 1 186 ? -1.423 16.401 15.506 1.00 94.31 186 GLY A O 1
ATOM 1455 N N . PRO A 1 187 ? -0.999 18.513 16.173 1.00 92.88 187 PRO A N 1
ATOM 1456 C CA . PRO A 1 187 ? -1.138 19.109 14.841 1.00 92.88 187 PRO A CA 1
ATOM 1457 C C . PRO A 1 187 ? -0.289 18.423 13.764 1.00 92.88 187 PRO A C 1
ATOM 1459 O O . PRO A 1 187 ? -0.775 18.166 12.666 1.00 92.88 187 PRO A O 1
ATOM 1462 N N . SER A 1 188 ? 0.957 18.078 14.093 1.00 95.12 188 SER A N 1
ATOM 1463 C CA . SER A 1 188 ? 1.866 17.356 13.205 1.00 95.12 188 SER A CA 1
ATOM 1464 C C . SER A 1 188 ? 2.906 16.544 13.984 1.00 95.12 188 SER A C 1
ATOM 1466 O O . SER A 1 188 ? 3.060 16.706 15.198 1.00 95.12 188 SER A O 1
ATOM 1468 N N . PHE A 1 189 ? 3.637 15.679 13.283 1.00 96.75 189 PHE A N 1
ATOM 1469 C CA . PHE A 1 189 ? 4.781 14.928 13.792 1.00 96.75 189 PHE A CA 1
ATOM 1470 C C . PHE A 1 189 ? 5.924 14.851 12.764 1.00 96.75 189 PHE A C 1
ATOM 1472 O O . PHE A 1 189 ? 5.742 15.101 11.572 1.00 96.75 189 PHE A O 1
ATOM 1479 N N . GLU A 1 190 ? 7.119 14.535 13.264 1.00 94.88 190 GLU A N 1
ATOM 1480 C CA . GLU A 1 190 ? 8.372 14.502 12.501 1.00 94.88 190 GLU A CA 1
ATOM 1481 C C . GLU A 1 190 ? 8.421 13.363 11.472 1.00 94.88 190 GLU A C 1
ATOM 1483 O O . GLU A 1 190 ? 7.683 12.381 11.578 1.00 94.88 190 GLU A O 1
ATOM 1488 N N . ASP A 1 191 ? 9.299 13.492 10.475 1.00 92.38 191 ASP A N 1
ATOM 1489 C CA . ASP A 1 191 ? 9.615 12.405 9.550 1.00 92.38 191 ASP A CA 1
ATOM 1490 C C . ASP A 1 191 ? 10.384 11.317 10.305 1.00 92.38 191 ASP A C 1
ATOM 1492 O O . ASP A 1 191 ? 11.476 11.551 10.815 1.00 92.38 191 ASP A O 1
ATOM 1496 N N . GLU A 1 192 ? 9.805 10.123 10.406 1.00 89.31 192 GLU A N 1
ATOM 1497 C CA . GLU A 1 192 ? 10.377 9.060 11.234 1.00 89.31 192 GLU A CA 1
ATOM 1498 C C . GLU A 1 192 ? 11.640 8.453 10.612 1.00 89.31 192 GLU A C 1
ATOM 1500 O O . GLU A 1 192 ? 12.688 8.407 11.255 1.00 89.31 192 GLU A O 1
ATOM 1505 N N . ALA A 1 193 ? 11.553 8.003 9.357 1.00 82.38 193 ALA A N 1
ATOM 1506 C CA . ALA A 1 193 ? 12.695 7.521 8.589 1.00 82.38 193 ALA A CA 1
ATOM 1507 C C . ALA A 1 193 ? 12.384 7.464 7.084 1.00 82.38 193 ALA A C 1
ATOM 1509 O O . ALA A 1 193 ? 11.252 7.210 6.677 1.00 82.38 193 ALA A O 1
ATOM 1510 N N . PHE A 1 194 ? 13.415 7.616 6.247 1.00 86.25 194 PHE A N 1
ATOM 1511 C CA . PHE A 1 194 ? 13.331 7.467 4.787 1.00 86.25 194 PHE A CA 1
ATOM 1512 C C . PHE A 1 194 ? 14.008 6.166 4.325 1.00 86.25 194 PHE A C 1
ATOM 1514 O O . PHE A 1 194 ? 14.980 6.193 3.569 1.00 86.25 194 PHE A O 1
ATOM 1521 N N . ILE A 1 195 ? 13.537 5.027 4.846 1.00 83.06 195 ILE A N 1
ATOM 1522 C CA . ILE A 1 195 ? 14.109 3.700 4.551 1.00 83.06 195 ILE A CA 1
ATOM 1523 C C . ILE A 1 195 ? 13.650 3.199 3.178 1.00 83.06 195 ILE A C 1
ATOM 1525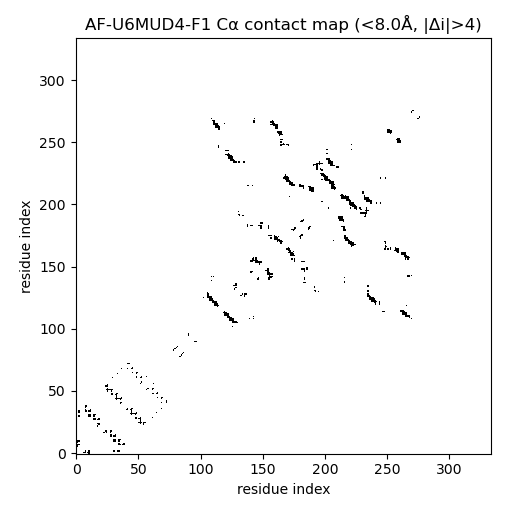 O O . ILE A 1 195 ? 14.472 2.825 2.339 1.00 83.06 195 ILE A O 1
ATOM 1529 N N . ASP A 1 196 ? 12.338 3.200 2.944 1.00 86.31 196 ASP A N 1
ATOM 1530 C CA . ASP A 1 196 ? 11.737 2.720 1.704 1.00 86.31 196 ASP A CA 1
ATOM 1531 C C . ASP A 1 196 ? 11.627 3.839 0.661 1.00 86.31 196 ASP A C 1
ATOM 1533 O O . ASP A 1 196 ? 11.447 5.017 0.976 1.00 86.31 196 ASP A O 1
ATOM 1537 N N . LYS A 1 197 ? 11.731 3.445 -0.611 1.00 86.75 197 LYS A N 1
ATOM 1538 C CA . LYS A 1 197 ? 11.625 4.329 -1.778 1.00 86.75 197 LYS A CA 1
ATOM 1539 C C . LYS A 1 197 ? 10.303 4.120 -2.505 1.00 86.75 197 LYS A C 1
ATOM 1541 O O . LYS A 1 197 ? 9.717 3.037 -2.433 1.00 86.75 197 LYS A O 1
ATOM 1546 N N . HIS A 1 198 ? 9.888 5.121 -3.275 1.00 90.19 198 HIS A N 1
ATOM 1547 C CA . HIS A 1 198 ? 8.668 5.082 -4.076 1.00 90.19 198 HIS A CA 1
ATOM 1548 C C . HIS A 1 198 ? 8.915 4.383 -5.425 1.00 90.19 198 HIS A C 1
ATOM 1550 O O . HIS A 1 198 ? 9.054 5.015 -6.476 1.00 90.19 198 HIS A O 1
ATOM 1556 N N . LEU A 1 199 ? 9.040 3.061 -5.385 1.00 82.88 199 LEU A N 1
ATOM 1557 C CA . LEU A 1 199 ? 9.483 2.214 -6.487 1.00 82.88 199 LEU A CA 1
ATOM 1558 C C . LEU A 1 199 ? 8.354 1.662 -7.360 1.00 82.88 199 LEU A C 1
ATOM 1560 O O . LEU A 1 199 ? 8.640 1.253 -8.483 1.00 82.88 199 LEU A O 1
ATOM 1564 N N . HIS A 1 200 ? 7.109 1.597 -6.882 1.00 84.44 200 HIS A N 1
ATOM 1565 C CA . HIS A 1 200 ? 6.026 0.947 -7.627 1.00 84.44 200 HIS A CA 1
ATOM 1566 C C . HIS A 1 200 ? 4.630 1.469 -7.272 1.00 84.44 200 HIS A C 1
ATOM 1568 O O . HIS A 1 200 ? 4.442 2.246 -6.338 1.00 84.44 200 HIS A O 1
ATOM 1574 N N . ARG A 1 201 ? 3.642 1.024 -8.058 1.00 93.25 201 ARG A N 1
ATOM 1575 C CA . ARG A 1 201 ? 2.209 1.249 -7.834 1.00 93.25 201 ARG A CA 1
ATOM 1576 C C . ARG A 1 201 ? 1.761 0.621 -6.513 1.00 93.25 201 ARG A C 1
ATOM 1578 O O . ARG A 1 201 ? 2.199 -0.479 -6.178 1.00 93.25 201 ARG A O 1
ATOM 1585 N N . GLY A 1 202 ? 0.853 1.295 -5.817 1.00 94.12 202 GLY A N 1
ATOM 1586 C CA . GLY A 1 202 ? 0.214 0.806 -4.599 1.00 94.12 202 GLY A CA 1
ATOM 1587 C C . GLY A 1 202 ? 1.003 1.058 -3.317 1.00 94.12 202 GLY A C 1
ATOM 1588 O O . GLY A 1 202 ? 0.599 0.556 -2.274 1.00 94.12 202 GLY A O 1
ATOM 1589 N N . GLN A 1 203 ? 2.094 1.826 -3.349 1.00 97.00 203 GLN A N 1
ATOM 1590 C CA . GLN A 1 203 ? 2.795 2.205 -2.122 1.00 97.00 203 GLN A CA 1
ATOM 1591 C C . GLN A 1 203 ? 2.054 3.334 -1.409 1.00 97.00 203 GLN A C 1
ATOM 1593 O O . GLN A 1 203 ? 1.536 4.253 -2.043 1.00 97.00 203 GLN A O 1
ATOM 1598 N N . LEU A 1 204 ? 2.011 3.246 -0.083 1.00 98.38 204 LEU A N 1
ATOM 1599 C CA . LEU A 1 204 ? 1.362 4.195 0.809 1.00 98.38 204 LEU A CA 1
ATOM 1600 C C . LEU A 1 204 ? 2.422 5.083 1.474 1.00 98.38 204 LEU A C 1
ATOM 1602 O O . LEU A 1 204 ? 3.392 4.578 2.048 1.00 98.38 204 LEU A O 1
ATOM 1606 N N . SER A 1 205 ? 2.230 6.399 1.409 1.00 98.56 205 SER A N 1
ATOM 1607 C CA . SER A 1 205 ? 3.210 7.379 1.884 1.00 98.56 205 SER A CA 1
ATOM 1608 C C . SER A 1 205 ? 2.544 8.619 2.483 1.00 98.56 205 SER A C 1
ATOM 1610 O O . SER A 1 205 ? 1.403 8.952 2.146 1.00 98.56 205 SER A O 1
ATOM 1612 N N . MET A 1 206 ? 3.222 9.270 3.431 1.00 98.25 206 MET A N 1
ATOM 1613 C CA . MET A 1 206 ? 2.691 10.440 4.135 1.00 98.25 206 MET A CA 1
ATOM 1614 C C . MET A 1 206 ? 2.746 11.689 3.256 1.00 98.25 206 MET A C 1
ATOM 1616 O O . MET A 1 206 ? 3.791 12.029 2.696 1.00 98.25 206 MET A O 1
ATOM 1620 N N . ALA A 1 207 ? 1.637 12.427 3.195 1.00 97.25 207 ALA A N 1
ATOM 1621 C CA . ALA A 1 207 ? 1.655 13.791 2.683 1.00 97.25 207 ALA A CA 1
ATOM 1622 C C . ALA A 1 207 ? 2.114 14.748 3.795 1.00 97.25 207 ALA A C 1
ATOM 1624 O O . ALA A 1 207 ? 1.790 14.561 4.968 1.00 97.25 207 ALA A O 1
ATOM 1625 N N . ASN A 1 208 ? 2.866 15.781 3.418 1.00 94.62 208 ASN A N 1
ATOM 1626 C CA . ASN A 1 208 ? 3.353 16.809 4.333 1.00 94.62 208 ASN A CA 1
ATOM 1627 C C . ASN A 1 208 ? 3.420 18.174 3.625 1.00 94.62 208 ASN A C 1
ATOM 1629 O O . ASN A 1 208 ? 3.333 18.260 2.398 1.00 94.62 208 ASN A O 1
ATOM 1633 N N . ALA A 1 209 ? 3.564 19.243 4.407 1.00 91.69 209 ALA A N 1
ATOM 1634 C CA . ALA A 1 209 ? 3.739 20.619 3.941 1.00 91.69 209 ALA A CA 1
ATOM 1635 C C . ALA A 1 209 ? 5.212 21.072 4.046 1.00 91.69 209 ALA A C 1
ATOM 1637 O O . ALA A 1 209 ? 5.502 22.246 4.281 1.00 91.69 209 ALA A O 1
ATOM 1638 N N . GLY A 1 210 ? 6.147 20.129 3.894 1.00 89.44 210 GLY A N 1
ATOM 1639 C CA . GLY A 1 210 ? 7.578 20.310 4.134 1.00 89.44 210 GLY A CA 1
ATOM 1640 C C . GLY A 1 210 ? 8.125 19.343 5.194 1.00 89.44 210 GLY A C 1
ATOM 1641 O O . GLY A 1 210 ? 7.356 18.588 5.798 1.00 89.44 210 GLY A O 1
ATOM 1642 N N . PRO A 1 211 ? 9.448 19.356 5.439 1.00 92.12 211 PRO A N 1
ATOM 1643 C CA . PRO A 1 211 ? 10.079 18.437 6.383 1.00 92.12 211 PRO A CA 1
ATOM 1644 C C . PRO A 1 211 ? 9.437 18.498 7.772 1.00 92.12 211 PRO A C 1
ATOM 1646 O O . PRO A 1 211 ? 9.192 19.587 8.291 1.00 92.12 211 PRO A O 1
ATOM 1649 N N . ASN A 1 212 ? 9.213 17.335 8.384 1.00 92.31 212 ASN A N 1
ATOM 1650 C CA . ASN A 1 212 ? 8.683 17.170 9.740 1.00 92.31 212 ASN A CA 1
ATOM 1651 C C . ASN A 1 212 ? 7.267 17.727 9.975 1.00 92.31 212 ASN A C 1
ATOM 1653 O O . ASN A 1 212 ? 6.941 18.176 11.077 1.00 92.31 212 ASN A O 1
ATOM 1657 N N . THR A 1 213 ? 6.413 17.702 8.949 1.00 95.56 213 THR A N 1
ATOM 1658 C CA . THR A 1 213 ? 5.028 18.204 9.034 1.00 95.56 213 THR A CA 1
ATOM 1659 C C . THR A 1 213 ? 3.979 17.141 8.701 1.00 95.56 213 THR A C 1
ATOM 1661 O O . THR A 1 213 ? 2.941 17.440 8.115 1.00 95.56 213 THR A O 1
ATOM 1664 N N . ASN A 1 214 ? 4.230 15.885 9.078 1.00 97.50 214 ASN A N 1
ATOM 1665 C CA . ASN A 1 214 ? 3.278 14.794 8.862 1.00 97.50 214 ASN A CA 1
ATOM 1666 C C . ASN A 1 214 ? 2.043 14.966 9.760 1.00 97.50 214 ASN A C 1
ATOM 1668 O O . ASN A 1 214 ? 2.183 15.291 10.937 1.00 97.50 214 ASN A O 1
ATOM 1672 N N . SER A 1 215 ? 0.841 14.722 9.233 1.00 96.81 215 SER A N 1
ATOM 1673 C CA . SER A 1 215 ? -0.425 14.820 9.980 1.00 96.81 215 SER A CA 1
ATOM 1674 C C . SER A 1 215 ? -1.286 13.558 9.783 1.00 96.81 215 SER A C 1
ATOM 1676 O O . SER A 1 215 ? -0.887 12.462 10.175 1.00 96.81 215 SER A O 1
ATOM 1678 N N . SER A 1 216 ? -2.463 13.684 9.174 1.00 97.19 216 SER A N 1
ATOM 1679 C CA . SER A 1 216 ? -3.343 12.581 8.765 1.00 97.19 216 SER A CA 1
ATOM 1680 C C . SER A 1 216 ? -3.392 12.376 7.253 1.00 97.19 216 SER A C 1
ATOM 1682 O O . SER A 1 216 ? -3.836 11.315 6.810 1.00 97.19 216 SER A O 1
ATOM 1684 N N . GLN A 1 217 ? -2.923 13.339 6.454 1.00 98.12 217 GLN A N 1
ATOM 1685 C CA . GLN A 1 217 ? -2.953 13.205 5.002 1.00 98.12 217 GLN A CA 1
ATOM 1686 C C . GLN A 1 217 ? -1.948 12.163 4.499 1.00 98.12 217 GLN A C 1
ATOM 1688 O O . GLN A 1 217 ? -0.809 12.075 4.959 1.00 98.12 217 GLN A O 1
ATOM 1693 N N . PHE A 1 218 ? -2.371 11.389 3.506 1.00 98.25 218 PHE A N 1
ATOM 1694 C CA . PHE A 1 218 ? -1.586 10.325 2.890 1.00 98.25 218 PHE A CA 1
ATOM 1695 C C . PHE A 1 218 ? -1.858 10.271 1.392 1.00 98.25 218 PHE A C 1
ATOM 1697 O O . PHE A 1 218 ? -2.876 10.781 0.917 1.00 98.25 218 PHE A O 1
ATOM 1704 N N . PHE A 1 219 ? -0.989 9.594 0.650 1.00 98.31 219 PHE A N 1
ATOM 1705 C CA . PHE A 1 219 ? -1.244 9.260 -0.743 1.00 98.31 219 PHE A CA 1
ATOM 1706 C C . PHE A 1 219 ? -0.866 7.817 -1.071 1.00 98.31 219 PHE A C 1
ATOM 1708 O O . PHE A 1 219 ? 0.015 7.225 -0.445 1.00 98.31 219 PHE A O 1
ATOM 1715 N N . ILE A 1 220 ? -1.558 7.262 -2.065 1.00 98.31 220 ILE A N 1
ATOM 1716 C CA . ILE A 1 220 ? -1.272 5.956 -2.661 1.00 98.31 220 ILE A CA 1
ATOM 1717 C C . ILE A 1 220 ? -0.746 6.191 -4.074 1.00 98.31 220 ILE A C 1
ATOM 1719 O O . ILE A 1 220 ? -1.368 6.913 -4.855 1.00 98.31 220 ILE A O 1
ATOM 1723 N N . THR A 1 221 ? 0.400 5.603 -4.408 1.00 96.81 221 THR A N 1
ATOM 1724 C CA . THR A 1 221 ? 1.048 5.798 -5.709 1.00 96.81 221 THR A CA 1
ATOM 1725 C C . THR A 1 221 ? 0.368 4.998 -6.823 1.00 96.81 221 THR A C 1
ATOM 1727 O O . THR A 1 221 ? -0.016 3.840 -6.646 1.00 96.81 221 THR A O 1
ATOM 1730 N N . PHE A 1 222 ? 0.281 5.581 -8.018 1.00 93.50 222 PHE A N 1
ATOM 1731 C CA . PHE A 1 222 ? -0.151 4.879 -9.233 1.00 93.50 222 PHE A CA 1
ATOM 1732 C C . PHE A 1 222 ? 1.019 4.301 -10.045 1.00 93.50 222 PHE A C 1
ATOM 1734 O O . PHE A 1 222 ? 0.821 3.448 -10.911 1.00 93.50 222 PHE A O 1
ATOM 1741 N N . GLY A 1 223 ? 2.250 4.682 -9.711 1.00 84.94 223 GLY A N 1
ATOM 1742 C CA . GLY A 1 223 ? 3.480 4.176 -10.311 1.00 84.94 223 GLY A CA 1
ATOM 1743 C C . GLY A 1 223 ? 4.712 4.587 -9.497 1.00 84.94 223 GLY A C 1
ATOM 1744 O O . GLY A 1 223 ? 4.561 5.101 -8.391 1.00 84.94 223 GLY A O 1
ATOM 1745 N N . PRO A 1 224 ? 5.934 4.362 -10.008 1.00 85.06 224 PRO A N 1
ATOM 1746 C CA . PRO A 1 224 ? 7.162 4.807 -9.350 1.00 85.06 224 PRO A CA 1
ATOM 1747 C C . PRO A 1 224 ? 7.245 6.342 -9.273 1.00 85.06 224 PRO A C 1
ATOM 1749 O O . PRO A 1 224 ? 7.079 7.026 -10.284 1.00 85.06 224 PRO A O 1
ATOM 1752 N N . THR A 1 225 ? 7.572 6.895 -8.101 1.00 82.38 225 THR A N 1
ATOM 1753 C CA . THR A 1 225 ? 7.657 8.352 -7.869 1.00 82.38 225 THR A CA 1
ATOM 1754 C C . THR A 1 225 ? 8.961 8.761 -7.163 1.00 82.38 225 THR A C 1
ATOM 1756 O O . THR A 1 225 ? 8.923 9.365 -6.090 1.00 82.38 225 THR A O 1
ATOM 1759 N N . PRO A 1 226 ? 10.146 8.497 -7.751 1.00 86.69 226 PRO A N 1
ATOM 1760 C CA . PRO A 1 226 ? 11.444 8.679 -7.080 1.00 86.69 226 PRO A CA 1
ATOM 1761 C C . PRO A 1 226 ? 11.767 10.134 -6.698 1.00 86.69 226 PRO A C 1
ATOM 1763 O O . PRO A 1 226 ? 12.623 10.389 -5.859 1.00 86.69 226 PRO A O 1
ATOM 1766 N N . HIS A 1 227 ? 11.082 11.118 -7.285 1.00 85.12 227 HIS A N 1
ATOM 1767 C CA . HIS A 1 227 ? 11.242 12.534 -6.935 1.00 85.12 227 HIS A CA 1
ATOM 1768 C C . HIS A 1 227 ? 10.705 12.887 -5.529 1.00 85.12 227 HIS A C 1
ATOM 1770 O O . HIS A 1 227 ? 10.996 13.983 -5.028 1.00 85.12 227 HIS A O 1
ATOM 1776 N N . LEU A 1 228 ? 9.940 11.972 -4.915 1.00 88.31 228 LEU A N 1
ATOM 1777 C CA . LEU A 1 228 ? 9.421 12.044 -3.545 1.00 88.31 228 LEU A CA 1
ATOM 1778 C C . LEU A 1 228 ? 10.339 11.360 -2.514 1.00 88.31 228 LEU A C 1
ATOM 1780 O O . LEU A 1 228 ? 10.137 11.526 -1.310 1.00 88.31 228 LEU A O 1
ATOM 1784 N N . ASP A 1 229 ? 11.350 10.608 -2.962 1.00 81.31 229 ASP A N 1
ATOM 1785 C CA . ASP A 1 229 ? 12.274 9.901 -2.072 1.00 81.31 229 ASP A CA 1
ATOM 1786 C C . ASP A 1 229 ? 13.041 10.886 -1.178 1.00 81.31 229 ASP A C 1
ATOM 1788 O O . ASP A 1 229 ? 13.511 11.934 -1.630 1.00 81.31 229 ASP A O 1
ATOM 1792 N N . GLY A 1 230 ? 13.156 10.550 0.111 1.00 83.81 230 GLY A N 1
ATOM 1793 C CA . GLY A 1 230 ? 13.795 11.408 1.116 1.00 83.81 230 GLY A CA 1
ATOM 1794 C C . GLY A 1 230 ? 12.986 12.649 1.512 1.00 83.81 230 GLY A C 1
ATOM 1795 O O . GLY A 1 230 ? 13.510 13.498 2.228 1.00 83.81 230 GLY A O 1
ATOM 1796 N N . LYS A 1 231 ? 11.743 12.781 1.027 1.00 90.06 231 LYS A N 1
ATOM 1797 C CA . LYS A 1 231 ? 10.834 13.899 1.346 1.00 90.06 231 LYS A CA 1
ATOM 1798 C C . LYS A 1 231 ? 9.521 13.443 1.971 1.00 90.06 231 LYS A C 1
ATOM 1800 O O . LYS A 1 231 ? 8.934 14.188 2.745 1.00 90.06 231 LYS A O 1
ATOM 1805 N N . HIS A 1 232 ? 9.064 12.245 1.617 1.00 96.62 232 HIS A N 1
ATOM 1806 C CA . HIS A 1 232 ? 7.829 11.649 2.116 1.00 96.62 232 HIS A CA 1
ATOM 1807 C C . HIS A 1 232 ? 8.124 10.269 2.700 1.00 96.62 232 HIS A C 1
ATOM 1809 O O . HIS A 1 232 ? 8.848 9.474 2.094 1.00 96.62 232 HIS A O 1
ATOM 1815 N N . VAL A 1 233 ? 7.591 10.006 3.892 1.00 97.06 233 VAL A N 1
ATOM 1816 C CA . VAL A 1 233 ? 7.778 8.738 4.601 1.00 97.06 233 VAL A CA 1
ATOM 1817 C C . VAL A 1 233 ? 6.865 7.682 3.984 1.00 97.06 233 VAL A C 1
ATOM 1819 O O . VAL A 1 233 ? 5.646 7.768 4.120 1.00 97.06 233 VAL A O 1
ATOM 1822 N N . VAL A 1 234 ? 7.449 6.670 3.340 1.00 97.62 234 VAL A N 1
ATOM 1823 C CA . VAL A 1 234 ? 6.724 5.475 2.885 1.00 97.62 234 VAL A CA 1
ATOM 1824 C C . VAL A 1 234 ? 6.484 4.564 4.086 1.00 97.62 234 VAL A C 1
ATOM 1826 O O . VAL A 1 234 ? 7.418 4.232 4.815 1.00 97.62 234 VAL A O 1
ATOM 1829 N N . PHE A 1 235 ? 5.236 4.150 4.298 1.00 97.75 235 PHE A N 1
ATOM 1830 C CA . PHE A 1 235 ? 4.851 3.420 5.511 1.00 97.75 235 PHE A CA 1
ATOM 1831 C C . PHE A 1 235 ? 3.899 2.239 5.276 1.00 97.75 235 PHE A C 1
ATOM 1833 O O . PHE A 1 235 ? 3.404 1.635 6.232 1.00 97.75 235 PHE A O 1
ATOM 1840 N N . GLY A 1 236 ? 3.654 1.870 4.022 1.00 97.06 236 GLY A N 1
ATOM 1841 C CA . GLY A 1 236 ? 2.901 0.667 3.697 1.00 97.06 236 GLY A CA 1
ATOM 1842 C C . GLY A 1 236 ? 2.793 0.405 2.203 1.00 97.06 236 GLY A C 1
ATOM 1843 O O . GLY A 1 236 ? 3.274 1.183 1.379 1.00 97.06 236 GLY A O 1
ATOM 1844 N N . GLU A 1 237 ? 2.100 -0.672 1.856 1.00 96.06 237 GLU A N 1
ATOM 1845 C CA . GLU A 1 237 ? 1.709 -0.977 0.481 1.00 96.06 237 GLU A CA 1
ATOM 1846 C C . GLU A 1 237 ? 0.391 -1.754 0.412 1.00 96.06 237 GLU A C 1
ATOM 1848 O O . GLU A 1 237 ? 0.013 -2.482 1.334 1.00 96.06 237 GLU A O 1
ATOM 1853 N N . VAL A 1 238 ? -0.325 -1.576 -0.695 1.00 95.06 238 VAL A N 1
ATOM 1854 C CA . VAL A 1 238 ? -1.550 -2.306 -1.017 1.00 95.06 238 VAL A CA 1
ATOM 1855 C C . VAL A 1 238 ? -1.204 -3.757 -1.341 1.00 95.06 238 VAL A C 1
ATOM 1857 O O . VAL A 1 238 ? -0.440 -4.029 -2.263 1.00 95.06 238 VAL A O 1
ATOM 1860 N N . VAL A 1 239 ? -1.827 -4.688 -0.620 1.00 92.31 239 VAL A N 1
ATOM 1861 C CA . VAL A 1 239 ? -1.645 -6.139 -0.792 1.00 92.31 239 VAL A CA 1
ATOM 1862 C C . VAL A 1 239 ? -2.875 -6.841 -1.370 1.00 92.31 239 VAL A C 1
ATOM 1864 O O . VAL A 1 239 ? -2.742 -7.919 -1.941 1.00 92.31 239 VAL A O 1
ATOM 1867 N N . GLU A 1 240 ? -4.064 -6.235 -1.277 1.00 89.56 240 GLU A N 1
ATOM 1868 C CA . GLU A 1 240 ? -5.284 -6.715 -1.944 1.00 89.56 240 GLU A CA 1
ATOM 1869 C C . GLU A 1 240 ? -6.112 -5.527 -2.455 1.00 89.56 240 GLU A C 1
ATOM 1871 O O . GLU A 1 240 ? -6.168 -4.478 -1.806 1.00 89.56 240 GLU A O 1
ATOM 1876 N N . GLY A 1 241 ? -6.789 -5.701 -3.594 1.00 89.69 241 GLY A N 1
ATOM 1877 C CA . GLY A 1 241 ? -7.627 -4.665 -4.203 1.00 89.69 241 GLY A CA 1
ATOM 1878 C C . GLY A 1 241 ? -6.864 -3.668 -5.079 1.00 89.69 241 GLY A C 1
ATOM 1879 O O . GLY A 1 241 ? -7.318 -2.539 -5.240 1.00 89.69 241 GLY A O 1
ATOM 1880 N N . LEU A 1 242 ? -5.706 -4.043 -5.636 1.00 89.06 242 LEU A N 1
ATOM 1881 C CA . LEU A 1 242 ? -4.918 -3.179 -6.532 1.00 89.06 242 LEU A CA 1
ATOM 1882 C C . LEU A 1 242 ? -5.726 -2.683 -7.743 1.00 89.06 242 LEU A C 1
ATOM 1884 O O . LEU A 1 242 ? -5.521 -1.559 -8.188 1.00 89.06 242 LEU A O 1
ATOM 1888 N N . GLU A 1 243 ? -6.675 -3.477 -8.235 1.00 89.12 243 GLU A N 1
ATOM 1889 C CA . GLU A 1 243 ? -7.569 -3.131 -9.345 1.00 89.12 243 GLU A CA 1
ATOM 1890 C C . GLU A 1 243 ? -8.506 -1.951 -9.036 1.00 89.12 243 GLU A C 1
ATOM 1892 O O . GLU A 1 243 ? -9.023 -1.304 -9.943 1.00 89.12 243 GLU A O 1
ATOM 1897 N N . LEU A 1 244 ? -8.738 -1.637 -7.757 1.00 91.06 244 LEU A N 1
ATOM 1898 C CA . LEU A 1 244 ? -9.473 -0.435 -7.364 1.00 91.06 244 LEU A CA 1
ATOM 1899 C C . LEU A 1 244 ? -8.668 0.835 -7.668 1.00 91.06 244 LEU A C 1
ATOM 1901 O O . LEU A 1 244 ? -9.264 1.877 -7.922 1.00 91.06 244 LEU A O 1
ATOM 1905 N N . LEU A 1 245 ? -7.334 0.762 -7.691 1.00 92.62 245 LEU A N 1
ATOM 1906 C CA . LEU A 1 245 ? -6.512 1.913 -8.058 1.00 92.62 245 LEU A CA 1
ATOM 1907 C C . LEU A 1 245 ? -6.759 2.329 -9.510 1.00 92.62 245 LEU A C 1
ATOM 1909 O O . LEU A 1 245 ? -6.754 3.522 -9.789 1.00 92.62 245 LEU A O 1
ATOM 1913 N N . ASP A 1 246 ? -7.061 1.381 -10.402 1.00 91.38 246 ASP A N 1
ATOM 1914 C CA . ASP A 1 246 ? -7.413 1.676 -11.797 1.00 91.38 246 ASP A CA 1
ATOM 1915 C C . ASP A 1 246 ? -8.730 2.463 -11.871 1.00 91.38 246 ASP A C 1
ATOM 1917 O O . ASP A 1 246 ? -8.831 3.463 -12.576 1.00 91.38 246 ASP A O 1
ATOM 1921 N N . ASP A 1 247 ? -9.732 2.061 -11.080 1.00 90.75 247 ASP A N 1
ATOM 1922 C CA . ASP A 1 247 ? -10.997 2.794 -10.974 1.00 90.75 247 ASP A CA 1
ATOM 1923 C C . ASP A 1 247 ? -10.803 4.202 -10.398 1.00 90.75 247 ASP A C 1
ATOM 1925 O O . ASP A 1 247 ? -11.498 5.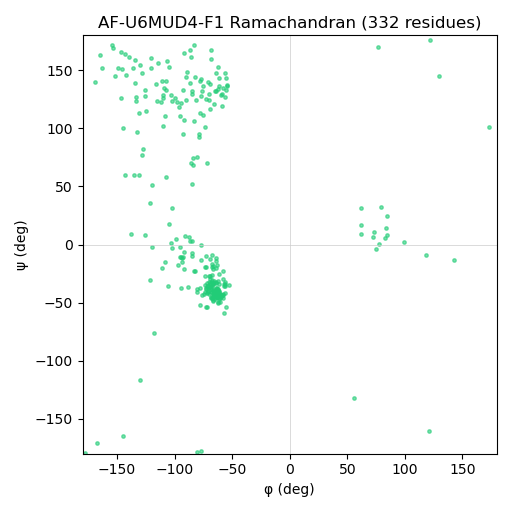128 -10.811 1.00 90.75 247 ASP A O 1
ATOM 1929 N N . MET A 1 248 ? -9.904 4.358 -9.422 1.00 91.94 248 MET A N 1
ATOM 1930 C CA . MET A 1 248 ? -9.639 5.649 -8.791 1.00 91.94 248 MET A CA 1
ATOM 1931 C C . MET A 1 248 ? -8.898 6.602 -9.730 1.00 91.94 248 MET A C 1
ATOM 1933 O O . MET A 1 248 ? -9.215 7.787 -9.762 1.00 91.94 248 MET A O 1
ATOM 1937 N N . GLU A 1 249 ? -7.926 6.078 -10.472 1.00 92.81 249 GLU A N 1
ATOM 1938 C CA . GLU A 1 249 ? -7.047 6.819 -11.375 1.00 92.81 249 GLU A CA 1
ATOM 1939 C C . GLU A 1 249 ? -7.763 7.360 -12.620 1.00 92.81 249 GLU A C 1
ATOM 1941 O O . GLU A 1 249 ? -7.381 8.402 -13.148 1.00 92.81 249 GLU A O 1
ATOM 1946 N N . GLU A 1 250 ? -8.813 6.676 -13.079 1.00 91.19 250 GLU A N 1
ATOM 194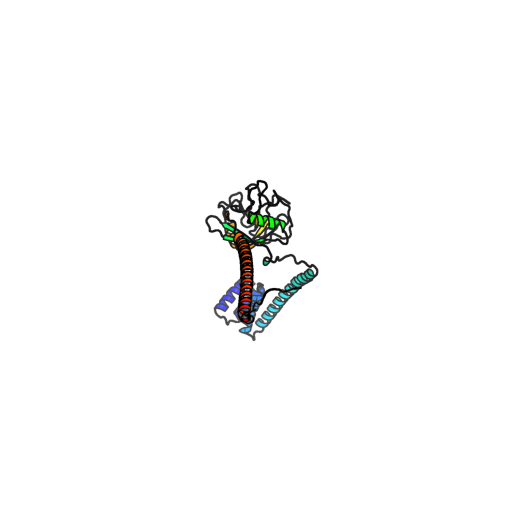7 C CA . GLU A 1 250 ? -9.607 7.079 -14.247 1.00 91.19 250 GLU A CA 1
ATOM 1948 C C . GLU A 1 250 ? -10.746 8.060 -13.914 1.00 91.19 250 GLU A C 1
ATOM 1950 O O . GLU A 1 250 ? -11.526 8.427 -14.797 1.00 91.19 250 GLU A O 1
ATOM 1955 N N . VAL A 1 251 ? -10.879 8.499 -12.656 1.00 89.44 251 VAL A N 1
ATOM 1956 C CA . VAL A 1 251 ? -11.905 9.485 -12.294 1.00 89.44 251 VAL A CA 1
ATOM 1957 C C . VAL A 1 251 ? -11.570 10.858 -12.886 1.00 89.44 251 VAL A C 1
ATOM 1959 O O . VAL A 1 251 ? -10.460 11.346 -12.674 1.00 89.44 251 VAL A O 1
ATOM 1962 N N . PRO A 1 252 ? -12.524 11.518 -13.576 1.00 90.38 252 PRO A N 1
ATOM 1963 C CA . PRO A 1 252 ? -12.339 12.883 -14.056 1.00 90.38 252 PRO A CA 1
ATOM 1964 C C . PRO A 1 252 ? -12.025 13.849 -12.912 1.00 90.38 252 PRO A C 1
ATOM 1966 O O . PRO A 1 252 ? -12.685 13.828 -11.866 1.00 90.38 252 PRO A O 1
ATOM 1969 N N . THR A 1 253 ? -11.032 14.706 -13.126 1.00 91.62 253 THR A N 1
ATOM 1970 C CA . THR A 1 253 ? -10.619 15.739 -12.179 1.00 91.62 253 THR A CA 1
ATOM 1971 C C . THR A 1 253 ? -10.732 17.128 -12.790 1.00 91.62 253 THR A C 1
ATOM 1973 O O . THR A 1 253 ? -10.633 17.304 -14.006 1.00 91.62 253 THR A O 1
ATOM 1976 N N . ASP A 1 254 ? -10.954 18.122 -11.932 1.00 91.56 254 ASP A N 1
ATOM 1977 C CA . ASP A 1 254 ? -10.942 19.525 -12.325 1.00 91.56 254 ASP A CA 1
ATOM 1978 C C . ASP A 1 254 ? -9.507 20.068 -12.496 1.00 91.56 254 ASP A C 1
ATOM 1980 O O . ASP A 1 254 ? -8.509 19.364 -12.330 1.00 91.56 254 ASP A O 1
ATOM 1984 N N . ALA A 1 255 ? -9.385 21.362 -12.806 1.00 91.69 255 ALA A N 1
ATOM 1985 C CA . ALA A 1 255 ? -8.092 22.026 -12.995 1.00 91.69 255 ALA A CA 1
ATOM 1986 C C . ALA A 1 255 ? -7.202 22.079 -11.732 1.00 91.69 255 ALA A C 1
ATOM 1988 O O . ALA A 1 255 ? -6.038 22.460 -11.833 1.00 91.69 255 ALA A O 1
ATOM 1989 N N . SER A 1 256 ? -7.738 21.747 -10.553 1.00 89.31 256 SER A N 1
ATOM 1990 C CA . SER A 1 256 ? -7.013 21.655 -9.278 1.00 89.31 256 SER A CA 1
ATOM 1991 C C . SER A 1 256 ? -6.758 20.202 -8.857 1.00 89.31 256 SER A C 1
ATOM 1993 O O . SER A 1 256 ? -6.483 19.944 -7.685 1.00 89.31 256 SER A O 1
ATOM 1995 N N . ASP A 1 257 ? -6.861 19.255 -9.797 1.00 92.88 257 ASP A N 1
ATOM 1996 C CA . ASP A 1 257 ? -6.733 17.812 -9.577 1.00 92.88 257 ASP A CA 1
ATOM 1997 C C . ASP A 1 257 ? -7.797 17.235 -8.620 1.00 92.88 257 ASP A C 1
ATOM 1999 O O . ASP A 1 257 ? -7.642 16.125 -8.096 1.00 92.88 257 ASP A O 1
ATOM 2003 N N . LYS A 1 258 ? -8.888 17.967 -8.359 1.00 90.56 258 LYS A N 1
ATOM 2004 C CA . LYS A 1 258 ? -9.954 17.513 -7.466 1.00 90.56 258 LYS A CA 1
ATOM 2005 C C . LYS A 1 258 ? -10.933 16.630 -8.243 1.00 90.56 258 LYS A C 1
ATOM 2007 O O . LYS A 1 258 ? -11.416 17.053 -9.293 1.00 90.56 258 LYS A O 1
ATOM 2012 N N . PRO A 1 259 ? -11.279 15.430 -7.747 1.00 87.62 259 PRO A N 1
ATOM 2013 C CA . PRO A 1 259 ? -12.253 14.566 -8.412 1.00 87.62 259 PRO A CA 1
ATOM 2014 C C . PRO A 1 259 ? -13.628 15.226 -8.563 1.00 87.62 259 PRO A C 1
ATOM 2016 O O . PRO A 1 259 ? -14.209 15.689 -7.579 1.00 87.62 259 PRO A O 1
ATOM 2019 N N . GLU A 1 260 ? -14.175 15.216 -9.782 1.00 80.94 260 GLU A N 1
ATOM 2020 C CA . GLU A 1 260 ? -15.531 15.714 -10.066 1.00 80.94 260 GLU A CA 1
ATOM 2021 C C . GLU A 1 260 ? -16.600 14.829 -9.409 1.00 80.94 260 GLU A C 1
ATOM 2023 O O . GLU A 1 260 ? -17.650 15.300 -8.971 1.00 80.94 260 GLU A O 1
ATOM 2028 N N . GLN A 1 261 ? -16.310 13.530 -9.300 1.00 72.69 261 GLN A N 1
ATOM 2029 C CA . GLN A 1 261 ? -17.121 12.574 -8.560 1.00 72.69 261 GLN A CA 1
ATOM 2030 C C . GLN A 1 261 ? -16.502 12.317 -7.188 1.00 72.69 261 GLN A C 1
ATOM 2032 O O . GLN A 1 261 ? -15.341 11.922 -7.076 1.00 72.69 261 GLN A O 1
ATOM 2037 N N . GLN A 1 262 ? -17.294 12.489 -6.128 1.00 65.00 262 GLN A N 1
ATOM 2038 C CA . GLN A 1 262 ? -16.824 12.252 -4.766 1.00 65.00 262 GLN A CA 1
ATOM 2039 C C . GLN A 1 262 ? -16.506 10.770 -4.539 1.00 65.00 262 GLN A C 1
ATOM 2041 O O . GLN A 1 262 ? -17.387 9.908 -4.607 1.00 65.00 262 GLN A O 1
ATOM 2046 N N . GLN A 1 263 ? -15.255 10.488 -4.181 1.00 60.34 263 GLN A N 1
ATOM 2047 C CA . GLN A 1 263 ? -14.845 9.181 -3.687 1.00 60.34 263 GLN A CA 1
ATOM 2048 C C . GLN A 1 263 ? -14.953 9.147 -2.170 1.00 60.34 263 GLN A C 1
ATOM 2050 O O . GLN A 1 263 ? -14.148 9.760 -1.474 1.00 60.34 263 GLN A O 1
ATOM 2055 N N . HIS A 1 264 ? -15.954 8.442 -1.651 1.00 62.53 264 HIS A N 1
ATOM 2056 C CA . HIS A 1 264 ? -16.163 8.352 -0.210 1.00 62.53 264 HIS A CA 1
ATOM 2057 C C . HIS A 1 264 ? -15.394 7.165 0.373 1.00 62.53 264 HIS A C 1
ATOM 2059 O O . HIS A 1 264 ? -15.611 6.014 -0.022 1.00 62.53 264 HIS A O 1
ATOM 2065 N N . LEU A 1 265 ? -14.550 7.444 1.367 1.00 55.94 265 LEU A N 1
ATOM 2066 C CA . LEU A 1 265 ? -13.965 6.437 2.244 1.00 55.94 265 LEU A CA 1
ATOM 2067 C C . LEU A 1 265 ? -15.031 5.974 3.243 1.00 55.94 265 LEU A C 1
ATOM 2069 O O . LEU A 1 265 ? -15.463 6.708 4.137 1.00 55.94 265 LEU A O 1
ATOM 2073 N N . GLN A 1 266 ? -15.463 4.726 3.101 1.00 55.09 266 GLN A N 1
ATOM 2074 C CA . GLN A 1 266 ? -16.313 4.055 4.075 1.00 55.09 266 GLN A CA 1
ATOM 2075 C C . GLN A 1 266 ? -15.420 3.236 5.022 1.00 55.09 266 GLN A C 1
ATOM 2077 O O . GLN A 1 266 ? -14.824 2.229 4.644 1.00 55.09 266 GLN A O 1
ATOM 2082 N N . GLN A 1 267 ? -15.321 3.668 6.277 1.00 54.56 267 GLN A N 1
ATOM 2083 C CA . GLN A 1 267 ? -14.739 2.885 7.377 1.00 54.56 267 GLN A CA 1
ATOM 2084 C C . GLN A 1 267 ? -15.788 1.964 8.015 1.00 54.56 267 GLN A C 1
ATOM 2086 O O . GLN A 1 267 ? -16.975 2.282 7.970 1.00 54.56 267 GLN A O 1
ATOM 2091 N N . ASN A 1 268 ? -15.464 0.905 8.766 1.00 50.72 268 ASN A N 1
ATOM 2092 C CA . ASN A 1 268 ? -14.303 0.013 8.905 1.00 50.72 268 ASN A CA 1
ATOM 2093 C C . ASN A 1 268 ? -14.814 -1.143 9.798 1.00 50.72 268 ASN A C 1
ATOM 2095 O O . ASN A 1 268 ? -15.545 -0.888 10.755 1.00 50.72 268 ASN A O 1
ATOM 2099 N N . LEU A 1 269 ? -14.449 -2.399 9.526 1.00 42.91 269 LEU A N 1
ATOM 2100 C CA . LEU A 1 269 ? -14.776 -3.560 10.378 1.00 42.91 269 LEU A CA 1
ATOM 2101 C C . LEU A 1 269 ? -13.492 -4.250 10.881 1.00 42.91 269 LEU A C 1
ATOM 2103 O O . LEU A 1 269 ? -13.363 -5.465 10.809 1.00 42.91 269 LEU A O 1
ATOM 2107 N N . GLN A 1 270 ? -12.548 -3.503 11.465 1.00 47.28 270 GLN A N 1
ATOM 2108 C CA . GLN A 1 270 ? -11.650 -4.111 12.467 1.00 47.28 270 GLN A CA 1
ATOM 2109 C C . GLN A 1 270 ? -12.411 -4.491 13.745 1.00 47.28 270 GLN A C 1
ATOM 2111 O O . GLN A 1 270 ? -11.966 -5.366 14.489 1.00 47.28 270 GLN A O 1
ATOM 2116 N N . GLN A 1 271 ? -13.620 -3.940 13.935 1.00 51.19 271 GLN A N 1
ATOM 2117 C CA . GLN A 1 271 ? -14.565 -4.503 14.887 1.00 51.19 271 GLN A CA 1
ATOM 2118 C C . GLN A 1 271 ? -14.782 -5.992 14.630 1.00 51.19 271 GLN A C 1
ATOM 2120 O O . GLN A 1 271 ? -14.847 -6.706 15.602 1.00 51.19 271 GLN A O 1
ATOM 2125 N N . GLN A 1 272 ? -14.788 -6.544 13.411 1.00 46.34 272 GLN A N 1
ATOM 2126 C CA . GLN A 1 272 ? -15.061 -7.984 13.316 1.00 46.34 272 GLN A CA 1
ATOM 2127 C C . GLN A 1 272 ? -13.968 -8.848 13.940 1.00 46.34 272 GLN A C 1
ATOM 2129 O O . GLN A 1 272 ? -14.302 -9.691 14.753 1.00 46.34 272 GLN A O 1
ATOM 2134 N N . GLN A 1 273 ? -12.687 -8.628 13.644 1.00 52.75 273 GLN A N 1
ATOM 2135 C CA . GLN A 1 273 ? -11.628 -9.475 14.205 1.00 52.75 273 GLN A CA 1
ATOM 2136 C C . GLN A 1 273 ? -11.377 -9.190 15.686 1.00 52.75 273 GLN A C 1
ATOM 2138 O O . GLN A 1 273 ? -11.229 -10.128 16.461 1.00 52.75 273 GLN A O 1
ATOM 2143 N N . HIS A 1 274 ? -11.382 -7.921 16.111 1.00 54.34 274 HIS A N 1
ATOM 2144 C CA . HIS A 1 274 ? -11.186 -7.591 17.523 1.00 54.34 274 HIS A CA 1
ATOM 2145 C C . HIS A 1 274 ? -12.413 -7.951 18.374 1.00 54.34 274 HIS A C 1
ATOM 2147 O O . HIS A 1 274 ? -12.252 -8.483 19.465 1.00 54.34 274 HIS A O 1
ATOM 2153 N N . LEU A 1 275 ? -13.639 -7.753 17.872 1.00 52.38 275 LEU A N 1
ATOM 2154 C CA . LEU A 1 275 ? -14.874 -8.176 18.545 1.00 52.38 275 LEU A CA 1
ATOM 2155 C C . LEU A 1 275 ? -15.032 -9.701 18.492 1.00 52.38 275 LEU A C 1
ATOM 2157 O O . LEU A 1 275 ? -15.460 -10.263 19.485 1.00 52.38 275 LEU A O 1
ATOM 2161 N N . GLN A 1 276 ? -14.633 -10.392 17.415 1.00 64.38 276 GLN A N 1
ATOM 2162 C CA . GLN A 1 276 ? -14.564 -11.864 17.389 1.00 64.38 276 GLN A CA 1
ATOM 2163 C C . GLN A 1 276 ? -13.531 -12.378 18.389 1.00 64.38 276 GLN A C 1
ATOM 2165 O O . GLN A 1 276 ? -13.810 -13.334 19.100 1.00 64.38 276 GLN A O 1
ATOM 2170 N N . GLN A 1 277 ? -12.364 -11.739 18.495 1.00 73.56 277 GLN A N 1
ATOM 2171 C CA . GLN A 1 277 ? -11.340 -12.114 19.467 1.00 73.56 277 GLN A CA 1
ATOM 2172 C C . GLN A 1 277 ? -11.801 -11.827 20.903 1.00 73.56 277 GLN A C 1
ATOM 2174 O O . GLN A 1 277 ? -11.619 -12.676 21.770 1.00 73.56 277 GLN A O 1
ATOM 2179 N N . GLN A 1 278 ? -12.471 -10.697 21.155 1.00 74.12 278 GLN A N 1
ATOM 2180 C CA . GLN A 1 278 ? -13.082 -10.387 22.452 1.00 74.12 278 GLN A CA 1
ATOM 2181 C C . GLN A 1 278 ? -14.235 -11.341 22.790 1.00 74.12 278 GLN A C 1
ATOM 2183 O O . GLN A 1 278 ? -14.287 -11.842 23.907 1.00 74.12 278 GLN A O 1
ATOM 2188 N N . GLN A 1 279 ? -15.123 -11.645 21.840 1.00 75.94 279 GLN A N 1
ATOM 2189 C CA . GLN A 1 279 ? -16.205 -12.622 22.005 1.00 75.94 279 GLN A CA 1
ATOM 2190 C C . GLN A 1 279 ? -15.642 -14.020 22.260 1.00 75.94 279 GLN A C 1
ATOM 2192 O O . GLN A 1 279 ? -16.141 -14.729 23.128 1.00 75.94 279 GLN A O 1
ATOM 2197 N N . HIS A 1 280 ? -14.574 -14.404 21.560 1.00 82.81 280 HIS A N 1
ATOM 2198 C CA . HIS A 1 280 ? -13.896 -15.675 21.772 1.00 82.81 280 HIS A CA 1
ATOM 2199 C C . HIS A 1 280 ? -13.234 -15.735 23.155 1.00 82.81 280 HIS A C 1
ATOM 2201 O O . HIS A 1 280 ? -13.395 -16.731 23.855 1.00 82.81 280 HIS A O 1
ATOM 2207 N N . LEU A 1 281 ? -12.568 -14.660 23.601 1.00 89.69 281 LEU A N 1
ATOM 2208 C CA . LEU A 1 281 ? -12.026 -14.567 24.961 1.00 89.69 281 LEU A CA 1
ATOM 2209 C C . LEU A 1 281 ? -13.130 -14.641 26.025 1.00 89.69 281 LEU A C 1
ATOM 2211 O O . LEU A 1 281 ? -12.992 -15.386 26.992 1.00 89.69 281 LEU A O 1
ATOM 2215 N N . GLN A 1 282 ? -14.234 -13.913 25.844 1.00 88.75 282 GLN A N 1
ATOM 2216 C CA . GLN A 1 282 ? -15.381 -13.953 26.756 1.00 88.75 282 GLN A CA 1
ATOM 2217 C C . GLN A 1 282 ? -16.006 -15.352 26.805 1.00 88.75 282 GLN A C 1
ATOM 2219 O O . GLN A 1 282 ? -16.325 -15.852 27.883 1.00 88.75 282 GLN A O 1
ATOM 2224 N N . GLN A 1 283 ? -16.125 -16.021 25.656 1.00 90.38 283 GLN A N 1
ATOM 2225 C CA . GLN A 1 283 ? -16.637 -17.385 25.574 1.00 90.38 283 GLN A CA 1
ATOM 2226 C C . GLN A 1 283 ? -15.697 -18.384 26.265 1.00 90.38 283 GLN A C 1
ATOM 2228 O O . GLN A 1 283 ? -16.175 -19.245 27.002 1.00 90.38 283 GLN A O 1
ATOM 2233 N N . GLN A 1 284 ? -14.375 -18.241 26.109 1.00 91.94 284 GLN A N 1
ATOM 2234 C CA . GLN A 1 284 ? -13.392 -19.059 26.830 1.00 91.94 284 GLN A CA 1
ATOM 2235 C C . GLN A 1 284 ? -13.462 -18.846 28.349 1.00 91.94 284 GLN A C 1
ATOM 2237 O O . GLN A 1 284 ? -13.470 -19.823 29.098 1.00 91.94 284 GLN A O 1
ATOM 2242 N N . GLN A 1 285 ? -13.566 -17.597 28.814 1.00 93.31 285 GLN A N 1
ATOM 2243 C CA . GLN A 1 285 ? -13.712 -17.286 30.241 1.00 93.31 285 GLN A CA 1
ATOM 2244 C C . GLN A 1 285 ? -15.004 -17.873 30.821 1.00 93.31 285 GLN A C 1
ATOM 2246 O O . GLN A 1 285 ? -14.993 -18.458 31.905 1.00 93.31 285 GLN A O 1
ATOM 2251 N N . HIS A 1 286 ? -16.113 -17.773 30.084 1.00 92.19 286 HIS A N 1
ATOM 2252 C CA . HIS A 1 286 ? -17.388 -18.345 30.503 1.00 92.19 286 HIS A CA 1
ATOM 2253 C C . HIS A 1 286 ? -17.342 -19.880 30.566 1.00 92.19 286 HIS A C 1
ATOM 2255 O O . HIS A 1 286 ? -17.819 -20.474 31.533 1.00 92.19 286 HIS A O 1
ATOM 2261 N N . LEU A 1 287 ? -16.709 -20.530 29.582 1.00 94.25 287 LEU A N 1
ATOM 2262 C CA . LEU A 1 287 ? -16.483 -21.980 29.583 1.00 94.25 287 LEU A CA 1
ATOM 2263 C C . LEU A 1 287 ? -15.614 -22.424 30.769 1.00 94.25 287 LEU A C 1
ATOM 2265 O O . LEU A 1 287 ? -15.930 -23.427 31.409 1.00 94.25 287 LEU A O 1
ATOM 2269 N N . GLN A 1 288 ? -14.564 -21.670 31.107 1.00 94.94 288 GLN A N 1
ATOM 2270 C CA . GLN A 1 288 ? -13.745 -21.935 32.295 1.00 94.94 288 GLN A CA 1
ATOM 2271 C C . GLN A 1 288 ? -14.559 -21.841 33.591 1.00 94.94 288 GLN A C 1
ATOM 2273 O O . GLN A 1 288 ? -14.455 -22.730 34.437 1.00 94.94 288 GLN A O 1
ATOM 2278 N N . GLN A 1 289 ? -15.405 -20.816 33.740 1.00 94.81 289 GLN A N 1
ATOM 2279 C CA . GLN A 1 289 ? -16.281 -20.688 34.910 1.00 94.81 289 GLN A CA 1
ATOM 2280 C C . GLN A 1 289 ? -17.289 -21.839 35.005 1.00 94.81 289 GLN A C 1
ATOM 2282 O O . GLN A 1 289 ? -17.482 -22.391 36.089 1.00 94.81 289 GLN A O 1
ATOM 2287 N N . GLN A 1 290 ? -17.895 -22.254 33.886 1.00 94.25 290 GLN A N 1
ATOM 2288 C CA . GLN A 1 290 ? -18.801 -23.406 33.878 1.00 94.25 290 GLN A CA 1
ATOM 2289 C C . GLN A 1 290 ? -18.088 -24.703 34.276 1.00 94.25 290 GLN A C 1
ATOM 2291 O O . GLN A 1 290 ? -18.632 -25.473 35.066 1.00 94.25 290 GLN A O 1
ATOM 2296 N N . GLN A 1 291 ? -16.867 -24.941 33.785 1.00 94.31 291 GLN A N 1
ATOM 2297 C CA . GLN A 1 291 ? -16.085 -26.119 34.175 1.00 94.31 291 GLN A CA 1
ATOM 2298 C C . GLN A 1 291 ? -15.740 -26.118 35.668 1.00 94.31 291 GLN A C 1
ATOM 2300 O O . GLN A 1 291 ? -15.853 -27.159 36.316 1.00 94.31 291 GLN A O 1
ATOM 2305 N N . GLN A 1 292 ? -15.376 -24.962 36.232 1.00 95.25 292 GLN A N 1
ATOM 2306 C CA . GLN A 1 292 ? -15.130 -24.830 37.671 1.00 95.25 292 GLN A CA 1
ATOM 2307 C C . GLN A 1 292 ? -16.394 -25.113 38.490 1.00 95.25 292 GLN A C 1
ATOM 2309 O O . GLN A 1 292 ? -16.338 -25.863 39.465 1.00 95.25 292 GLN A O 1
ATOM 2314 N N . LEU A 1 293 ? -17.546 -24.578 38.074 1.00 96.00 293 LEU A N 1
ATOM 2315 C CA . LEU A 1 293 ? -18.825 -24.832 38.739 1.00 96.00 293 LEU A CA 1
ATOM 2316 C C . LEU A 1 293 ? -19.206 -26.320 38.675 1.00 96.00 293 LEU A C 1
ATOM 2318 O O . LEU A 1 293 ? -19.657 -26.893 39.667 1.00 96.00 293 LEU A O 1
ATOM 2322 N N . LEU A 1 294 ? -18.995 -26.960 37.522 1.00 95.12 294 LEU A N 1
ATOM 2323 C CA . LEU A 1 294 ? -19.260 -28.385 37.337 1.00 95.12 294 LEU A CA 1
ATOM 2324 C C . LEU A 1 294 ? -18.365 -29.239 38.247 1.00 95.12 294 LEU A C 1
ATOM 2326 O O . LEU A 1 294 ? -18.854 -30.170 38.884 1.00 95.12 294 LEU A O 1
ATOM 2330 N N . GLN A 1 295 ? -17.075 -28.902 38.360 1.00 95.12 295 GLN A N 1
ATOM 2331 C CA . GLN A 1 295 ? -16.159 -29.572 39.289 1.00 95.12 295 GLN A CA 1
ATOM 2332 C C . GLN A 1 295 ? -16.606 -29.414 40.745 1.00 95.12 295 GLN A C 1
ATOM 2334 O O . GLN A 1 295 ? -16.608 -30.398 41.483 1.00 95.12 295 GLN A O 1
ATOM 2339 N N . GLN A 1 296 ? -17.042 -28.220 41.154 1.00 95.19 296 GLN A N 1
ATOM 2340 C CA . GLN A 1 296 ? -17.565 -27.995 42.505 1.00 95.19 296 GLN A CA 1
ATOM 2341 C C . GLN A 1 296 ? -18.829 -28.822 42.776 1.00 95.19 296 GLN A C 1
ATOM 2343 O O . GLN A 1 296 ? -18.941 -29.442 43.833 1.00 95.19 296 GLN A O 1
ATOM 2348 N N . GLN A 1 297 ? -19.758 -28.900 41.816 1.00 94.94 297 GLN A N 1
ATOM 2349 C CA . GLN A 1 297 ? -20.950 -29.742 41.950 1.00 94.94 297 GLN A CA 1
ATOM 2350 C C . GLN A 1 297 ? -20.598 -31.228 42.049 1.00 94.94 297 GLN A C 1
ATOM 2352 O O . GLN A 1 297 ? -21.168 -31.930 42.881 1.00 94.94 297 GLN A O 1
ATOM 2357 N N . GLN A 1 298 ? -19.640 -31.710 41.252 1.00 94.12 298 GLN A N 1
ATOM 2358 C CA . GLN A 1 298 ? -19.181 -33.099 41.329 1.00 94.12 298 GLN A CA 1
ATOM 2359 C C . GLN A 1 298 ? -18.527 -33.408 42.678 1.00 94.12 298 GLN A C 1
ATOM 2361 O O . GLN A 1 298 ? -18.838 -34.435 43.276 1.00 94.12 298 GLN A O 1
ATOM 2366 N N . GLN A 1 299 ? -17.678 -32.514 43.192 1.00 93.88 299 GLN A N 1
ATOM 2367 C CA . GLN A 1 299 ? -17.075 -32.663 44.519 1.00 93.88 299 GLN A CA 1
ATOM 2368 C C . GLN A 1 299 ? -18.137 -32.685 45.621 1.00 93.88 299 GLN A C 1
ATOM 2370 O O . GLN A 1 299 ? -18.085 -33.526 46.517 1.00 93.88 299 GLN A O 1
ATOM 2375 N N . HIS A 1 300 ? -19.132 -31.803 45.537 1.00 93.62 300 HIS A N 1
ATOM 2376 C CA . HIS A 1 300 ? -20.234 -31.772 46.490 1.00 93.62 300 HIS A CA 1
ATOM 2377 C C . HIS A 1 300 ? -21.087 -33.048 46.421 1.00 93.62 300 HIS A C 1
ATOM 2379 O O . HIS A 1 300 ? -21.419 -33.622 47.455 1.00 93.62 300 HIS A O 1
ATOM 2385 N N . LEU A 1 301 ? -21.384 -33.552 45.218 1.00 93.62 301 LEU A N 1
ATOM 2386 C CA . LEU A 1 301 ? -22.108 -34.810 45.034 1.00 93.62 301 LEU A CA 1
ATOM 2387 C C . LEU A 1 301 ? -21.315 -36.003 45.587 1.00 93.62 301 LEU A C 1
ATOM 2389 O O . LEU A 1 301 ? -21.886 -36.854 46.264 1.00 93.62 301 LEU A O 1
ATOM 2393 N N . GLN A 1 302 ? -19.999 -36.044 45.362 1.00 93.12 302 GLN A N 1
ATOM 2394 C CA . GLN A 1 302 ? -19.117 -37.064 45.935 1.00 93.12 302 GLN A CA 1
ATOM 2395 C C . GLN A 1 302 ? -19.098 -36.999 47.465 1.00 93.12 302 GLN A C 1
ATOM 2397 O O . GLN A 1 302 ? -19.189 -38.039 48.115 1.00 93.12 302 GLN A O 1
ATOM 2402 N N . GLN A 1 303 ? -19.045 -35.801 48.056 1.00 92.19 303 GLN A N 1
ATOM 2403 C CA . GLN A 1 303 ? -19.156 -35.639 49.508 1.00 92.19 303 GLN A CA 1
ATOM 2404 C C . GLN A 1 303 ? -20.512 -36.120 50.030 1.00 92.19 303 GLN A C 1
ATOM 2406 O O . GLN A 1 303 ? -20.553 -36.832 51.030 1.00 92.19 303 GLN A O 1
ATOM 2411 N N . GLN A 1 304 ? -21.614 -35.799 49.347 1.00 92.12 304 GLN A N 1
ATOM 2412 C CA . GLN A 1 304 ? -22.942 -36.284 49.728 1.00 92.12 304 GLN A CA 1
ATOM 2413 C C . GLN A 1 304 ? -23.050 -37.806 49.636 1.00 92.12 304 GLN A C 1
ATOM 2415 O O . GLN A 1 304 ? -23.558 -38.432 50.563 1.00 92.12 304 GLN A O 1
ATOM 2420 N N . GLN A 1 305 ? -22.541 -38.416 48.564 1.00 91.50 305 GLN A N 1
ATOM 2421 C CA . GLN A 1 305 ? -22.500 -39.872 48.421 1.00 91.50 305 GLN A CA 1
ATOM 2422 C C . GLN A 1 305 ? -21.644 -40.512 49.515 1.00 91.50 305 GLN A C 1
ATOM 2424 O O . GLN A 1 305 ? -22.049 -41.510 50.108 1.00 91.50 305 GLN A O 1
ATOM 2429 N N . HIS A 1 306 ? -20.492 -39.919 49.835 1.00 90.44 306 HIS A N 1
ATOM 2430 C CA . HIS A 1 306 ? -19.635 -40.395 50.913 1.00 90.44 306 HIS A CA 1
ATOM 2431 C C . HIS A 1 306 ? -20.335 -40.301 52.278 1.00 90.44 306 HIS A C 1
ATOM 2433 O O . HIS A 1 306 ? -20.330 -41.267 53.038 1.00 90.44 306 HIS A O 1
ATOM 2439 N N . LEU A 1 307 ? -21.012 -39.185 52.565 1.00 89.31 307 LEU A N 1
ATOM 2440 C CA . LEU A 1 307 ? -21.825 -39.015 53.773 1.00 89.31 307 LEU A CA 1
ATOM 2441 C C . LEU A 1 307 ? -22.979 -40.026 53.831 1.00 89.31 307 LEU A C 1
ATOM 2443 O O . LEU A 1 307 ? -23.197 -40.639 54.873 1.00 89.31 307 LEU A O 1
ATOM 2447 N N . GLN A 1 308 ? -23.684 -40.262 52.721 1.00 89.12 308 GLN A N 1
ATOM 2448 C CA . GLN A 1 308 ? -24.744 -41.273 52.645 1.00 89.12 308 GLN A CA 1
ATOM 2449 C C . GLN A 1 308 ? -24.213 -42.688 52.896 1.00 89.12 308 GLN A C 1
ATOM 2451 O O . GLN A 1 308 ? -24.851 -43.456 53.619 1.00 89.12 308 GLN A O 1
ATOM 2456 N N . GLN A 1 309 ? -23.039 -43.033 52.360 1.00 86.56 309 GLN A N 1
ATOM 2457 C CA . GLN A 1 309 ? -22.383 -44.310 52.648 1.00 86.56 309 GLN A CA 1
ATOM 2458 C C . GLN A 1 309 ? -22.012 -44.423 54.131 1.00 86.56 309 GLN A C 1
ATOM 2460 O O . GLN A 1 309 ? -22.319 -45.436 54.753 1.00 86.56 309 GLN A O 1
ATOM 2465 N N . GLN A 1 310 ? -21.432 -43.378 54.732 1.00 86.06 310 GLN A N 1
ATOM 2466 C CA . GLN A 1 310 ? -21.101 -43.370 56.162 1.00 86.06 310 GLN A CA 1
ATOM 2467 C C . GLN A 1 310 ? -22.343 -43.523 57.055 1.00 86.06 310 GLN A C 1
ATOM 2469 O O . GLN A 1 310 ? -22.310 -44.280 58.027 1.00 86.06 310 GLN A O 1
ATOM 2474 N N . ILE A 1 311 ? -23.445 -42.840 56.728 1.00 86.75 311 ILE A N 1
ATOM 2475 C CA . ILE A 1 311 ? -24.723 -42.962 57.446 1.00 86.75 311 ILE A CA 1
ATOM 2476 C C . ILE A 1 311 ? -25.294 -44.377 57.293 1.00 86.75 311 ILE A C 1
ATOM 2478 O O . ILE A 1 311 ? -25.696 -44.979 58.286 1.00 86.75 311 ILE A O 1
ATOM 2482 N N . SER A 1 312 ? -25.279 -44.935 56.080 1.00 81.81 312 SER A N 1
ATOM 2483 C CA . SER A 1 312 ? -25.778 -46.291 55.805 1.00 81.81 312 SER A CA 1
ATOM 2484 C C . SER A 1 312 ? -24.986 -47.354 56.570 1.00 81.81 312 SER A C 1
ATOM 2486 O O . SER A 1 312 ? -25.574 -48.240 57.184 1.00 81.81 312 SER A O 1
ATOM 2488 N N . VAL A 1 313 ? -23.654 -47.228 56.612 1.00 78.75 313 VAL A N 1
ATOM 2489 C CA . VAL A 1 313 ? -22.780 -48.098 57.414 1.00 78.75 313 VAL A CA 1
ATOM 2490 C C . VAL A 1 313 ? -23.090 -47.946 58.907 1.00 78.75 313 VAL A C 1
ATOM 2492 O O . VAL A 1 313 ? -23.257 -48.947 59.599 1.00 78.75 313 VAL A O 1
ATOM 2495 N N . ARG A 1 314 ? -23.250 -46.721 59.425 1.00 79.62 314 ARG A N 1
ATOM 2496 C CA . ARG A 1 314 ? -23.622 -46.509 60.837 1.00 79.62 314 ARG A CA 1
ATOM 2497 C C . ARG A 1 314 ? -24.987 -47.099 61.193 1.00 79.62 314 ARG A C 1
ATOM 2499 O O . ARG A 1 314 ? -25.114 -47.652 62.278 1.00 79.62 314 ARG A O 1
ATOM 2506 N N . LEU A 1 315 ? -25.983 -47.021 60.312 1.00 73.38 315 LEU A N 1
ATOM 2507 C CA . LEU A 1 315 ? -27.294 -47.645 60.533 1.00 73.38 315 LEU A CA 1
ATOM 2508 C C . LEU A 1 315 ? -27.215 -49.180 60.518 1.00 73.38 315 LEU A C 1
ATOM 2510 O O . LEU A 1 315 ? -27.875 -49.823 61.327 1.00 73.38 315 LEU A O 1
ATOM 2514 N N . LEU A 1 316 ? -26.374 -49.766 59.658 1.00 70.00 316 LEU A N 1
ATOM 2515 C CA . LEU A 1 316 ? -26.158 -51.218 59.593 1.00 70.00 316 LEU A CA 1
ATOM 2516 C C . LEU A 1 316 ? -25.426 -51.774 60.828 1.00 70.00 316 LEU A C 1
ATOM 2518 O O . LEU A 1 316 ? -25.752 -52.866 61.282 1.00 70.00 316 LEU A O 1
ATOM 2522 N N . PHE A 1 317 ? -24.471 -51.030 61.397 1.00 63.88 317 PHE A N 1
ATOM 2523 C CA . PHE A 1 317 ? -23.688 -51.475 62.563 1.00 63.88 317 PHE A CA 1
ATOM 2524 C C . PHE A 1 317 ? -24.209 -50.957 63.918 1.00 63.88 317 PHE A C 1
ATOM 2526 O O . PHE A 1 317 ? -23.898 -51.536 64.956 1.00 63.88 317 PHE A O 1
ATOM 2533 N N . GLY A 1 318 ? -25.037 -49.908 63.937 1.00 53.97 318 GLY A N 1
ATOM 2534 C CA . GLY A 1 318 ? -25.637 -49.335 65.150 1.00 53.97 318 GLY A CA 1
ATOM 2535 C C . GLY A 1 318 ? -26.747 -50.182 65.785 1.00 53.97 318 GLY A C 1
ATOM 2536 O O . GLY A 1 318 ? -27.150 -49.908 66.910 1.00 53.97 318 GLY A O 1
ATOM 2537 N N . PHE A 1 319 ? -27.209 -51.238 65.110 1.00 48.06 319 PHE A N 1
ATOM 2538 C CA . PHE A 1 319 ? -28.190 -52.192 65.643 1.00 48.06 319 PHE A CA 1
ATOM 2539 C C . PHE A 1 319 ? -27.580 -53.322 66.499 1.00 48.06 319 PHE A C 1
ATOM 2541 O O . PHE A 1 319 ? -28.317 -54.189 66.960 1.00 48.06 319 PHE A O 1
ATOM 2548 N N . VAL A 1 320 ? -26.262 -53.327 66.755 1.00 49.12 320 VAL A N 1
ATOM 2549 C CA . VAL A 1 320 ? -25.585 -54.425 67.486 1.00 49.12 320 VAL A CA 1
ATOM 2550 C C . VAL A 1 320 ? -25.261 -54.103 68.958 1.00 49.12 320 VAL A C 1
ATOM 2552 O O . VAL A 1 320 ? -24.843 -54.987 69.697 1.00 49.12 320 VAL A O 1
ATOM 2555 N N . SER A 1 321 ? -25.524 -52.898 69.469 1.00 48.94 321 SER A N 1
ATOM 2556 C CA . SER A 1 321 ? -25.256 -52.580 70.885 1.00 48.94 321 SER A CA 1
ATOM 2557 C C . SER A 1 321 ? -26.472 -51.980 71.587 1.00 48.94 321 SER A C 1
ATOM 2559 O O . SER A 1 321 ? -26.550 -50.775 71.813 1.00 48.94 321 SER A O 1
ATOM 2561 N N . GLY A 1 322 ? -27.421 -52.846 71.935 1.00 46.78 322 GLY A N 1
ATOM 2562 C CA . GLY A 1 322 ? -28.592 -52.516 72.741 1.00 46.78 322 GLY A CA 1
ATOM 2563 C C . GLY A 1 322 ? -28.968 -53.660 73.680 1.00 46.78 322 GLY A C 1
ATOM 2564 O O . GLY A 1 322 ? -30.065 -54.196 73.576 1.00 46.78 322 GLY A O 1
ATOM 2565 N N . THR A 1 323 ? -28.066 -54.063 74.580 1.00 43.34 323 THR A N 1
ATOM 2566 C CA . THR A 1 323 ? -28.435 -54.875 75.752 1.00 43.34 323 THR A CA 1
ATOM 2567 C C . THR A 1 323 ? -28.681 -53.956 76.941 1.00 43.34 323 THR A C 1
ATOM 2569 O O . THR A 1 323 ? -27.820 -53.166 77.324 1.00 43.34 323 THR A O 1
ATOM 2572 N N . ALA A 1 324 ? -29.899 -54.060 77.464 1.00 43.25 324 ALA A N 1
ATOM 2573 C CA . ALA A 1 324 ? -30.520 -53.235 78.485 1.00 43.25 324 ALA A CA 1
ATOM 2574 C C . ALA A 1 324 ? -29.714 -53.118 79.790 1.00 43.25 324 ALA A C 1
ATOM 2576 O O . ALA A 1 324 ? -29.239 -54.113 80.335 1.00 43.25 324 ALA A O 1
ATOM 2577 N N . ALA A 1 325 ? -29.648 -51.898 80.324 1.00 46.78 325 ALA A N 1
ATOM 2578 C CA . ALA A 1 325 ? -29.312 -51.643 81.718 1.00 46.78 325 ALA A CA 1
ATOM 2579 C C . ALA A 1 325 ? -30.568 -51.854 82.585 1.00 46.78 325 ALA A C 1
ATOM 2581 O O . ALA A 1 325 ? -31.612 -51.251 82.332 1.00 46.78 325 ALA A O 1
ATOM 2582 N N . VAL A 1 326 ? -30.458 -52.726 83.587 1.00 49.91 326 VAL A N 1
ATOM 2583 C CA . VAL A 1 326 ? -31.466 -52.970 84.633 1.00 49.91 326 VAL A CA 1
ATOM 2584 C C . VAL A 1 326 ? -31.247 -51.965 85.776 1.00 49.91 326 VAL A C 1
ATOM 2586 O O . VAL A 1 326 ? -30.090 -51.736 86.131 1.00 49.91 326 VAL A O 1
ATOM 2589 N N . PRO A 1 327 ? -32.296 -51.372 86.379 1.00 56.91 327 PRO A N 1
ATOM 2590 C CA . PRO A 1 327 ? -32.153 -50.521 87.553 1.00 56.91 327 PRO A CA 1
ATOM 2591 C C . PRO A 1 327 ? -32.460 -51.298 88.849 1.00 56.91 327 PRO A C 1
ATOM 2593 O O . PRO A 1 327 ? -33.570 -51.785 89.032 1.00 56.91 327 PRO A O 1
ATOM 2596 N N . GLU A 1 328 ? -31.513 -51.344 89.783 1.00 46.00 328 GLU A N 1
ATOM 2597 C CA . GLU A 1 328 ? -31.738 -51.603 91.219 1.00 46.00 328 GLU A CA 1
ATOM 2598 C C . GLU A 1 328 ? -30.906 -50.539 91.960 1.00 46.00 328 GLU A C 1
ATOM 2600 O O . GLU A 1 328 ? -29.755 -50.324 91.598 1.00 46.00 328 GLU A O 1
ATOM 2605 N N . GLY A 1 329 ? -31.405 -49.679 92.849 1.00 47.28 329 GLY A N 1
ATOM 2606 C CA . GLY A 1 329 ? -32.106 -49.894 94.122 1.00 47.28 329 GLY A CA 1
ATOM 2607 C C . GLY A 1 329 ? -31.378 -49.014 95.181 1.00 47.28 329 GLY A C 1
ATOM 2608 O O . GLY A 1 329 ? -30.182 -48.789 95.019 1.00 47.28 329 GLY A O 1
ATOM 2609 N N . PRO A 1 330 ? -32.049 -48.416 96.189 1.00 59.97 330 PRO A N 1
ATOM 2610 C CA . PRO A 1 330 ? -31.606 -47.181 96.871 1.00 59.97 330 PRO A CA 1
ATOM 2611 C C . PRO A 1 330 ? -30.567 -47.389 98.007 1.00 59.97 330 PRO A C 1
ATOM 2613 O O . PRO A 1 330 ? -30.277 -48.530 98.365 1.00 59.97 330 PRO A O 1
ATOM 2616 N N . PRO A 1 331 ? -29.982 -46.306 98.579 1.00 65.94 331 PRO A N 1
ATOM 2617 C CA . PRO A 1 331 ? -28.714 -46.365 99.307 1.00 65.94 331 PRO A CA 1
ATOM 2618 C C . PRO A 1 331 ? -28.888 -46.643 100.807 1.00 65.94 331 PRO A C 1
ATOM 2620 O O . PRO A 1 331 ? -29.801 -46.121 101.446 1.00 65.94 331 PRO A O 1
ATOM 2623 N N . GLY A 1 332 ? -27.954 -47.401 101.384 1.00 46.41 332 GLY A N 1
ATOM 2624 C CA . GLY A 1 332 ? -27.818 -47.597 102.827 1.00 46.41 332 GLY A CA 1
ATOM 2625 C C . GLY A 1 332 ? -26.373 -47.377 103.276 1.00 46.41 332 GLY A C 1
ATOM 2626 O O . GLY A 1 332 ? -25.494 -48.147 102.901 1.00 46.41 332 GLY A O 1
ATOM 2627 N N . ALA A 1 333 ? -26.156 -46.317 104.058 1.00 46.47 333 ALA A N 1
ATOM 2628 C CA . ALA A 1 333 ? -24.977 -46.093 104.904 1.00 46.47 333 ALA A CA 1
ATOM 2629 C C . ALA A 1 333 ? -25.199 -46.783 106.279 1.00 46.47 333 ALA A C 1
ATOM 2631 O O . ALA A 1 333 ? -26.336 -47.195 106.547 1.00 46.47 333 ALA A O 1
ATOM 2632 N N . PRO A 1 334 ? -24.185 -46.952 107.152 1.00 59.88 334 PRO A N 1
ATOM 2633 C CA . PRO A 1 334 ? -23.365 -45.864 107.707 1.00 59.88 334 PRO A CA 1
ATOM 2634 C C . PRO A 1 334 ? -21.864 -45.957 107.413 1.00 59.88 334 PRO A C 1
ATOM 2636 O O . PRO A 1 334 ? -21.340 -47.088 107.292 1.00 59.88 334 PRO A O 1
#

Sequence (334 aa):
CYLKTGEFAQAIDEASAAIKLDEKNSKAWYRRGVARAAFGLLDEARSDLAAAARIDPKNVEIRNELKKCKEKLEEVRKKEKSTFGAIFAKAALYDEKAGVRNLDRCPRVFMNIRVGDKPAKRLVIALYQDTVPRTVENFKSLCVGDKKGKEGNVLSFKQNTFHRIIKGFMAQGGDIDGKGGESIYGPSFEDEAFIDKHLHRGQLSMANAGPNTNSSQFFITFGPTPHLDGKHVVFGEVVEGLELLDDMEEVPTDASDKPEQQQHLQQNLQQQQHLQQQQHLQQQQHLQQQQQLLQQQQQHLQQQQHLQQQISVRLLFGFVSGTAAVPEGPPGAP

Solvent-accessible surface area (backbone atoms only — not comparable to full-atom values): 18135 Å² total; per-residue (Å²): 114,40,72,81,75,68,42,31,68,62,30,32,54,55,21,50,54,46,30,75,76,35,80,78,42,34,65,29,30,36,50,24,12,53,22,28,47,75,74,64,42,50,70,62,12,44,50,27,21,52,51,15,32,70,65,41,67,81,47,62,66,48,50,53,51,38,50,51,44,50,51,52,48,48,48,52,50,46,48,44,51,49,53,52,40,49,56,47,57,63,40,68,79,36,96,68,78,87,84,75,80,65,64,89,76,32,57,72,53,65,42,32,44,22,57,58,89,49,78,65,45,60,36,30,32,31,29,36,50,92,77,30,46,69,63,32,50,39,54,50,38,28,61,69,40,83,44,60,42,95,87,66,46,72,38,36,44,58,73,25,41,52,61,32,44,43,69,80,47,34,42,28,28,34,45,62,72,79,79,63,27,53,24,82,83,40,68,48,40,66,72,82,50,66,82,56,68,43,73,40,56,38,34,30,30,44,38,58,89,52,86,50,40,35,34,41,23,30,31,37,27,58,28,59,44,65,91,44,49,82,71,37,40,50,38,32,34,57,76,40,45,69,72,54,53,57,62,60,49,71,52,60,50,49,99,81,31,29,45,76,53,68,30,41,30,45,63,67,66,64,57,53,61,54,48,49,50,49,51,49,50,51,49,51,52,51,51,52,52,51,52,52,52,51,50,52,52,51,52,50,51,51,50,50,53,50,51,51,51,52,50,52,51,48,62,70,58,63,77,75,78,81,81,82,85,82,89,81,82,86,91,80,85,134